Protein AF-0000000074424327 (afdb_homodimer)

InterPro domains:
  IPR000916 Bet v I/Major latex protein [PF00407] (3-148)
  IPR000916 Bet v I/Major latex protein [SM01037] (2-152)
  IPR023393 START-like domain superfamily [G3DSA:3.30.530.20] (1-149)
  IPR051761 MLP-like hydrophobic ligand-binding [PTHR31907] (3-148)

Secondary structure (DSSP, 8-state):
--SEEEEEEEEEESS-HHHHHHHHHT-HHHHHHHSTTTEEEEEEEES-TTSTT-EEEEEEEETTEEEEEEEEEEEEETTTTEEEEEEEEEHHHHHTEEEEEEEEEEEEETTEEEEEEEEEEEESSTTSPPTHHHHHHHHHHHHHHHHTT---/--SEEEEEEEEEESS-HHHHHHHHHT-HHHHHHHSTTTEEEEEEEES-TTSTT-EEEEEEEETTEEEEEEEEEEEEETTTTEEEEEEEEEHHHHHTEEEEEEEEEEEEETTEEEEEEEEEEEESSTTSPPTHHHHHHHHHHHHHHHHTT---

Solvent-accessible surface area (backbone atoms only — not comparable to full-atom values): 15528 Å² total; per-residue (Å²): 92,58,41,31,37,36,43,34,32,45,40,80,43,83,52,62,50,63,59,57,40,43,30,69,33,72,39,43,50,57,46,20,70,62,33,56,83,39,30,65,40,54,46,79,75,42,79,52,85,58,35,69,66,15,30,34,37,40,31,31,44,57,95,90,36,82,41,45,36,30,29,29,28,70,42,73,38,80,92,46,31,28,41,30,36,38,48,78,35,40,59,62,46,72,73,39,17,73,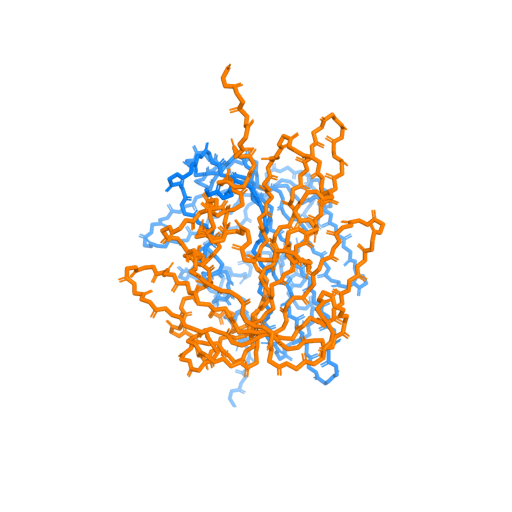38,41,30,44,34,41,29,30,44,77,56,86,97,35,33,32,36,44,41,34,38,38,41,24,40,67,45,76,83,46,73,76,68,56,67,59,48,35,53,50,43,45,51,52,48,37,54,52,53,54,85,64,73,130,89,60,41,31,38,36,44,34,32,44,39,82,43,83,51,63,48,62,59,57,38,42,30,68,33,71,37,44,50,57,46,22,70,63,33,56,84,40,30,64,41,54,44,80,74,41,78,51,86,58,37,70,68,15,29,34,38,39,32,31,43,58,94,90,37,84,43,43,37,30,28,29,27,68,42,72,37,79,91,44,31,29,42,30,35,37,49,77,36,40,59,61,45,71,73,40,16,72,38,42,31,45,34,41,29,29,45,76,55,87,97,36,31,31,36,44,39,35,40,39,40,25,40,68,44,75,84,46,74,76,70,56,66,59,48,34,52,51,43,47,51,53,49,37,56,51,52,53,85,64,74,127

Nearest PDB structures (foldseek):
  4rej-assembly1_A  TM=9.584E-01  e=2.450E-17  Panax ginseng
  4rei-assembly1_A  TM=9.531E-01  e=2.559E-16  Panax ginseng
  3c0v-assembly4_D  TM=8.291E-01  e=1.286E-10  unclassified
  2flh-assembly1_A  TM=8.493E-01  e=1.136E-09  Vigna radiata
  1fsk-assembly1_A  TM=8.481E-01  e=8.026E-09  Betula pendula

Organism: Lactuca sativa (NCBI:txid4236)

Radius of gyration: 21.1 Å; Cα contacts (8 Å, |Δi|>4): 694; chains: 2; bounding box: 49×57×46 Å

pLDDT: mean 94.54, std 7.04, range [41.75, 98.69]

Foldseek 3Di:
DDQWDKDKDKAWFDDDLVLVLCCQFPNVQVLCVLCVQFWPDKAFDDDDTRDAQTKIKTWTDFPRDIWIWIWGFHDADPVFSKTKTWTDDIDPCVPWFVTWMWMWTWDDDDPIIMIMIMITTGTPDPVRDDCVRVVVSVSVSVVSSRCPPPDD/DDQWDKDKDKDWFDDDLVLVLCCQFPNVQVLCVLPVQFWPDKAFDDDDTRDAQTKIKTWTDFPRDIWIWIWGFHDADPVFSKTKTWTDDIDPCVPWFVTWMWMWTWDDDDNIIMIMIMITTGTPDPVRDDCVRVVVSVSVSVVSSRCPPPDD

Sequence (304 aa):
MALSGKLIGYIKISKKGDVFHDLFRHNPNEIAVISPDKIHACELVDGDRGTVGSLVHWHYSHEGKKKIDKAVIEAVNEENHMIVFNVVGGDLVDDKFKTMKVILHTEKKGDAQVITLTLEFEKLDTSVPYPTSFMDWFCHMLKDIDAHGKTEMALSGKLIGYIKISKKGDVFHDLFRHNPNEIAVISPDKIHACELVDGDRGTVGSLVHWHYSHEGKKKIDKAVIEAVNEENHMIVFNVVGGDLVDDKFKTMKVILHTEKKGDAQVITLTLEFEKLDTSVPYPTSFMDWFCHMLKDIDAHGKTE

Structure (mmCIF, N/CA/C/O backbone):
data_AF-0000000074424327-model_v1
#
loop_
_entity.id
_entity.type
_entity.pdbx_description
1 polymer 'Bet v I/Major latex protein domain-containing protein'
#
loop_
_atom_site.group_PDB
_atom_site.id
_atom_site.type_symbol
_atom_site.label_atom_id
_atom_site.label_alt_id
_atom_site.label_comp_id
_atom_site.label_asym_id
_atom_site.label_entity_id
_atom_site.label_seq_id
_atom_site.pdbx_PDB_ins_code
_atom_site.Cartn_x
_atom_site.Cartn_y
_atom_site.Cartn_z
_atom_site.occupancy
_atom_site.B_iso_or_equiv
_atom_site.auth_seq_id
_atom_site.auth_comp_id
_atom_site.auth_asym_id
_atom_site.auth_atom_id
_atom_site.pdbx_PDB_model_num
ATOM 1 N N . MET A 1 1 ? 9.195 11.188 -3.236 1 81.31 1 MET A N 1
ATOM 2 C CA . MET A 1 1 ? 8.484 9.93 -3.482 1 81.31 1 MET A CA 1
ATOM 3 C C . MET A 1 1 ? 9.164 8.773 -2.756 1 81.31 1 MET A C 1
ATOM 5 O O . MET A 1 1 ? 10.375 8.805 -2.535 1 81.31 1 MET A O 1
ATOM 9 N N . ALA A 1 2 ? 8.312 7.902 -2.102 1 90.69 2 ALA A N 1
ATOM 10 C CA . ALA A 1 2 ? 8.906 6.781 -1.375 1 90.69 2 ALA A CA 1
ATOM 11 C C . ALA A 1 2 ? 9.484 5.75 -2.338 1 90.69 2 ALA A C 1
ATOM 13 O O . ALA A 1 2 ? 8.828 5.355 -3.303 1 90.69 2 ALA A O 1
ATOM 14 N N . LEU A 1 3 ? 10.703 5.438 -2.111 1 93.62 3 LEU A N 1
ATOM 15 C CA . LEU A 1 3 ? 11.391 4.449 -2.939 1 93.62 3 LEU A CA 1
ATOM 16 C C . LEU A 1 3 ? 10.984 3.033 -2.549 1 93.62 3 LEU A C 1
ATOM 18 O O . LEU A 1 3 ? 11.062 2.113 -3.365 1 93.62 3 LEU A O 1
ATOM 22 N N . SER A 1 4 ? 10.641 2.871 -1.309 1 97.19 4 SER A N 1
ATOM 23 C CA . SER A 1 4 ? 10.258 1.55 -0.818 1 97.19 4 SER A CA 1
ATOM 24 C C . SER A 1 4 ? 8.992 1.618 0.022 1 97.19 4 SER A C 1
ATOM 26 O O . SER A 1 4 ? 8.625 2.686 0.519 1 97.19 4 SER A O 1
ATOM 28 N N . GLY A 1 5 ? 8.289 0.47 0.09 1 97.88 5 GLY A N 1
ATOM 29 C CA . GLY A 1 5 ? 7.043 0.43 0.841 1 97.88 5 GLY A CA 1
ATOM 30 C C . GLY A 1 5 ? 6.246 -0.838 0.606 1 97.88 5 GLY A C 1
ATOM 31 O O . GLY A 1 5 ? 6.812 -1.882 0.273 1 97.88 5 GLY A O 1
ATOM 32 N N . LYS A 1 6 ? 4.918 -0.727 0.992 1 98.56 6 LYS A N 1
ATOM 33 C CA . LYS A 1 6 ? 3.967 -1.817 0.803 1 98.56 6 LYS A CA 1
ATOM 34 C C . LYS A 1 6 ? 2.65 -1.307 0.224 1 98.56 6 LYS A C 1
ATOM 36 O O . LYS A 1 6 ? 2.186 -0.224 0.587 1 98.56 6 LYS A O 1
ATOM 41 N N . LEU A 1 7 ? 2.166 -2.062 -0.694 1 98.62 7 LEU A N 1
ATOM 42 C CA . LEU A 1 7 ? 0.787 -1.9 -1.139 1 98.62 7 LEU A CA 1
ATOM 43 C C . LEU A 1 7 ? -0.061 -3.1 -0.726 1 98.62 7 LEU A C 1
ATOM 45 O O . LEU A 1 7 ? 0.263 -4.238 -1.064 1 98.62 7 LEU A O 1
ATOM 49 N N . ILE A 1 8 ? -1.138 -2.846 0.031 1 98.62 8 ILE A N 1
ATOM 50 C CA . ILE A 1 8 ? -1.966 -3.908 0.593 1 98.62 8 ILE A CA 1
ATOM 51 C C . ILE A 1 8 ? -3.402 -3.756 0.101 1 98.62 8 ILE A C 1
ATOM 53 O O . ILE A 1 8 ? -3.963 -2.658 0.132 1 98.62 8 ILE A O 1
ATOM 57 N N . GLY A 1 9 ? -3.955 -4.801 -0.402 1 97.94 9 GLY A N 1
ATOM 58 C CA . GLY A 1 9 ? -5.355 -4.848 -0.791 1 97.94 9 GLY A CA 1
ATOM 59 C C . GLY A 1 9 ? -6.133 -5.953 -0.1 1 97.94 9 GLY A C 1
ATOM 60 O O . GLY A 1 9 ? -5.59 -7.031 0.157 1 97.94 9 GLY A O 1
ATOM 61 N N . TYR A 1 10 ? -7.359 -5.656 0.204 1 96.38 10 TYR A N 1
ATOM 62 C CA . TYR A 1 10 ? -8.266 -6.641 0.784 1 96.38 10 TYR A CA 1
ATOM 63 C C . TYR A 1 10 ? -9.305 -7.098 -0.237 1 96.38 10 TYR A C 1
ATOM 65 O O . TYR A 1 10 ? -10.023 -6.273 -0.812 1 96.38 10 TYR A O 1
ATOM 73 N N . ILE A 1 11 ? -9.367 -8.359 -0.419 1 95.62 11 ILE A N 1
ATOM 74 C CA . ILE A 1 11 ? -10.258 -8.906 -1.437 1 95.62 11 ILE A CA 1
ATOM 75 C C . ILE A 1 11 ? -11.25 -9.875 -0.79 1 95.62 11 ILE A C 1
ATOM 77 O O . ILE A 1 11 ? -10.859 -10.93 -0.285 1 95.62 11 ILE A O 1
ATOM 81 N N . LYS A 1 12 ? -12.492 -9.555 -0.821 1 92.94 12 LYS A N 1
ATOM 82 C CA . LYS A 1 12 ? -13.523 -10.461 -0.332 1 92.94 12 LYS A CA 1
ATOM 83 C C . LYS A 1 12 ? -13.719 -11.633 -1.29 1 92.94 12 LYS A C 1
ATOM 85 O O . LYS A 1 12 ? -13.836 -11.438 -2.502 1 92.94 12 LYS A O 1
ATOM 90 N N . ILE A 1 13 ? -13.758 -12.82 -0.755 1 93.25 13 ILE A N 1
ATOM 91 C CA . ILE A 1 13 ? -13.898 -14 -1.592 1 93.25 13 ILE A CA 1
ATOM 92 C C . ILE A 1 13 ? -15 -14.898 -1.029 1 93.25 13 ILE A C 1
ATOM 94 O O . ILE A 1 13 ? -15.352 -14.797 0.149 1 93.25 13 ILE A O 1
ATOM 98 N N . SER A 1 14 ? -15.461 -15.734 -1.827 1 92.31 14 SER A N 1
ATOM 99 C CA . SER A 1 14 ? -16.516 -16.656 -1.438 1 92.31 14 SER A CA 1
ATOM 100 C C . SER A 1 14 ? -15.969 -18.047 -1.146 1 92.31 14 SER A C 1
ATOM 102 O O . SER A 1 14 ? -16.547 -18.797 -0.35 1 92.31 14 SER A O 1
ATOM 104 N N . LYS A 1 15 ? -14.914 -18.406 -1.738 1 92.25 15 LYS A N 1
ATOM 105 C CA . LYS A 1 15 ? -14.305 -19.719 -1.525 1 92.25 15 LYS A CA 1
ATOM 106 C C . LYS A 1 15 ? -13.477 -19.734 -0.245 1 92.25 15 LYS A C 1
ATOM 108 O O . LYS A 1 15 ? -13.156 -18.688 0.309 1 92.25 15 LYS A O 1
ATOM 113 N N . LYS A 1 16 ? -13.156 -20.938 0.12 1 91.75 16 LYS A N 1
ATOM 114 C CA . LYS A 1 16 ? -12.281 -21.109 1.277 1 91.75 16 LYS A CA 1
ATOM 115 C C . LYS A 1 16 ? -10.828 -20.797 0.918 1 91.75 16 LYS A C 1
ATOM 117 O O . LYS A 1 16 ? -10.406 -21.016 -0.215 1 91.75 16 LYS A O 1
ATOM 122 N N . GLY A 1 17 ? -10.141 -20.266 1.936 1 91.56 17 GLY A N 1
ATOM 123 C CA . GLY A 1 17 ? -8.75 -19.875 1.747 1 91.56 17 GLY A CA 1
ATOM 124 C C . GLY A 1 17 ? -7.871 -21.016 1.28 1 91.56 17 GLY A C 1
ATOM 125 O O . GLY A 1 17 ? -6.875 -20.797 0.585 1 91.56 17 GLY A O 1
ATOM 126 N N . ASP A 1 18 ? -8.203 -22.234 1.654 1 92.75 18 ASP A N 1
ATOM 127 C CA . ASP A 1 18 ? -7.383 -23.391 1.304 1 92.75 18 ASP A CA 1
ATOM 128 C C . ASP A 1 18 ? -7.34 -23.594 -0.209 1 92.75 18 ASP A C 1
ATOM 130 O O . ASP A 1 18 ? -6.359 -24.109 -0.743 1 92.75 18 ASP A O 1
ATOM 134 N N . VAL A 1 19 ? -8.375 -23.156 -0.86 1 93.81 19 VAL A N 1
ATOM 135 C CA . VAL A 1 19 ? -8.422 -23.281 -2.312 1 93.81 19 VAL A CA 1
ATOM 136 C C . VAL A 1 19 ? -7.277 -22.484 -2.939 1 93.81 19 VAL A C 1
ATOM 138 O O . VAL A 1 19 ? -6.52 -23.016 -3.758 1 93.81 19 VAL A O 1
ATOM 141 N N . PHE A 1 20 ? -7.125 -21.297 -2.559 1 95.88 20 PHE A N 1
ATOM 142 C CA . PHE A 1 20 ? -6.09 -20.422 -3.086 1 95.88 20 PHE A CA 1
ATOM 143 C C . PHE A 1 20 ? -4.707 -20.906 -2.666 1 95.88 20 PHE A C 1
ATOM 145 O O . PHE A 1 20 ? -3.785 -20.953 -3.482 1 95.88 20 PHE A O 1
ATOM 152 N N . HIS A 1 21 ? -4.645 -21.188 -1.407 1 95.88 21 HIS A N 1
ATOM 153 C CA . HIS A 1 21 ? -3.385 -21.672 -0.857 1 95.88 21 HIS A CA 1
ATOM 154 C C . HIS A 1 21 ? -2.895 -22.906 -1.611 1 95.88 21 HIS A C 1
ATOM 156 O O . HIS A 1 21 ? -1.718 -23 -1.968 1 95.88 21 HIS A O 1
ATOM 162 N N . ASP A 1 22 ? -3.756 -23.828 -1.895 1 95.31 22 ASP A N 1
ATOM 163 C CA . ASP A 1 22 ? -3.414 -25.062 -2.596 1 95.31 22 ASP A CA 1
ATOM 164 C C . ASP A 1 22 ? -3.012 -24.781 -4.043 1 95.31 22 ASP A C 1
ATOM 166 O O . ASP A 1 22 ? -2.055 -25.359 -4.551 1 95.31 22 ASP A O 1
ATOM 170 N N . LEU A 1 23 ? -3.709 -23.922 -4.66 1 96.5 23 LEU A N 1
ATOM 171 C CA . LEU A 1 23 ? -3.422 -23.578 -6.051 1 96.5 23 LEU A CA 1
ATOM 172 C C . LEU A 1 23 ? -2.025 -22.984 -6.191 1 96.5 23 LEU A C 1
ATOM 174 O O . LEU A 1 23 ? -1.226 -23.453 -7.008 1 96.5 23 LEU A O 1
ATOM 178 N N . PHE A 1 24 ? -1.68 -22.016 -5.375 1 97 24 PHE A N 1
ATOM 179 C CA . PHE A 1 24 ? -0.408 -21.312 -5.504 1 97 24 PHE A CA 1
ATOM 180 C C . PHE A 1 24 ? 0.746 -22.203 -5.047 1 97 24 PHE A C 1
ATOM 182 O O . PHE A 1 24 ? 1.872 -22.062 -5.531 1 97 24 PHE A O 1
ATOM 189 N N . ARG A 1 25 ? 0.469 -23.062 -4.219 1 95.31 25 ARG A N 1
ATOM 190 C CA . ARG A 1 25 ? 1.541 -23.906 -3.697 1 95.31 25 ARG A CA 1
ATOM 191 C C . ARG A 1 25 ? 1.736 -25.141 -4.566 1 95.31 25 ARG A C 1
ATOM 193 O O . ARG A 1 25 ? 2.838 -25.406 -5.059 1 95.31 25 ARG A O 1
ATOM 200 N N . HIS A 1 26 ? 0.625 -25.875 -4.809 1 95.62 26 HIS A N 1
ATOM 201 C CA . HIS A 1 26 ? 0.762 -27.234 -5.289 1 95.62 26 HIS A CA 1
ATOM 202 C C . HIS A 1 26 ? 0.307 -27.359 -6.738 1 95.62 26 HIS A C 1
ATOM 204 O O . HIS A 1 26 ? 0.799 -28.219 -7.477 1 95.62 26 HIS A O 1
ATOM 210 N N . ASN A 1 27 ? -0.648 -26.547 -7.102 1 95.75 27 ASN A N 1
ATOM 211 C CA . ASN A 1 27 ? -1.201 -26.719 -8.445 1 95.75 27 ASN A CA 1
ATOM 212 C C . ASN A 1 27 ? -1.273 -25.375 -9.18 1 95.75 27 ASN A C 1
ATOM 214 O O . ASN A 1 27 ? -2.328 -25 -9.703 1 95.75 27 ASN A O 1
ATOM 218 N N . PRO A 1 28 ? -0.124 -24.688 -9.25 1 95.12 28 PRO A N 1
ATOM 219 C CA . PRO A 1 28 ? -0.184 -23.359 -9.844 1 95.12 28 PRO A CA 1
ATOM 220 C C . PRO A 1 28 ? -0.548 -23.375 -11.328 1 95.12 28 PRO A C 1
ATOM 222 O O . PRO A 1 28 ? -1.111 -22.406 -11.844 1 95.12 28 PRO A O 1
ATOM 225 N N . ASN A 1 29 ? -0.304 -24.469 -12.039 1 95.19 29 ASN A N 1
ATOM 226 C CA . ASN A 1 29 ? -0.639 -24.547 -13.461 1 95.19 29 ASN A CA 1
ATOM 227 C C . ASN A 1 29 ? -2.148 -24.578 -13.68 1 95.19 29 ASN A C 1
ATOM 229 O O . ASN A 1 29 ? -2.627 -24.266 -14.773 1 95.19 29 ASN A O 1
ATOM 233 N N . GLU A 1 30 ? -2.895 -25.031 -12.672 1 96.12 30 GLU A N 1
ATOM 234 C CA . GLU A 1 30 ? -4.352 -24.969 -12.758 1 96.12 30 GLU A CA 1
ATOM 235 C C . GLU A 1 30 ? -4.836 -23.531 -12.883 1 96.12 30 GLU A C 1
ATOM 237 O O . GLU A 1 30 ? -5.891 -23.281 -13.469 1 96.12 30 GLU A O 1
ATOM 242 N N . ILE A 1 31 ? -4.062 -22.578 -12.383 1 96.94 31 ILE A N 1
ATOM 243 C CA . ILE A 1 31 ? -4.422 -21.172 -12.484 1 96.94 31 ILE A CA 1
ATOM 244 C C . ILE A 1 31 ? -4.422 -20.734 -13.953 1 96.94 31 ILE A C 1
ATOM 246 O O . ILE A 1 31 ? -5.238 -19.906 -14.367 1 96.94 31 ILE A O 1
ATOM 250 N N . ALA A 1 32 ? -3.498 -21.328 -14.75 1 96.12 32 ALA A N 1
ATOM 251 C CA . ALA A 1 32 ? -3.432 -21.016 -16.172 1 96.12 32 ALA A CA 1
ATOM 252 C C . ALA A 1 32 ? -4.707 -21.453 -16.891 1 96.12 32 ALA A C 1
ATOM 254 O O . ALA A 1 32 ? -5.102 -20.859 -17.891 1 96.12 32 ALA A O 1
ATOM 255 N N . VAL A 1 33 ? -5.363 -22.469 -16.344 1 96.5 33 VAL A N 1
ATOM 256 C CA . VAL A 1 33 ? -6.625 -22.953 -16.906 1 96.5 33 VAL A CA 1
ATOM 257 C C . VAL A 1 33 ? -7.762 -22.031 -16.484 1 96.5 33 VAL A C 1
ATOM 259 O O . VAL A 1 33 ? -8.633 -21.703 -17.281 1 96.5 33 VAL A O 1
ATOM 262 N N . ILE A 1 34 ? -7.773 -21.625 -15.312 1 96.94 34 ILE A N 1
ATOM 263 C CA . ILE A 1 34 ? -8.836 -20.812 -14.719 1 96.94 34 ILE A CA 1
ATOM 264 C C . ILE A 1 34 ? -8.789 -19.391 -15.289 1 96.94 34 ILE A C 1
ATOM 266 O O . ILE A 1 34 ? -9.828 -18.781 -15.555 1 96.94 34 ILE A O 1
ATOM 270 N N . SER A 1 35 ? -7.617 -18.875 -15.383 1 97.44 35 SER A N 1
ATOM 271 C CA . SER A 1 35 ? -7.41 -17.5 -15.836 1 97.44 35 SER A CA 1
ATOM 272 C C . SER A 1 35 ? -6.379 -17.438 -16.969 1 97.44 35 SER A C 1
ATOM 274 O O . SER A 1 35 ? -5.336 -16.797 -16.828 1 97.44 35 SER A O 1
ATOM 276 N N . PRO A 1 36 ? -6.652 -17.906 -18.172 1 96.56 36 PRO A N 1
ATOM 277 C CA . PRO A 1 36 ? -5.672 -18.078 -19.25 1 96.56 36 PRO A CA 1
ATOM 278 C C . PRO A 1 36 ? -5.227 -16.75 -19.859 1 96.56 36 PRO A C 1
ATOM 280 O O . PRO A 1 36 ? -4.18 -16.688 -20.516 1 96.56 36 PRO A O 1
ATOM 283 N N . ASP A 1 37 ? -5.988 -15.766 -19.734 1 96.81 37 ASP A N 1
ATOM 284 C CA . ASP A 1 37 ? -5.609 -14.461 -20.281 1 96.81 37 ASP A CA 1
ATOM 285 C C . ASP A 1 37 ? -4.57 -13.773 -19.391 1 96.81 37 ASP A C 1
ATOM 287 O O . ASP A 1 37 ? -3.932 -12.812 -19.812 1 96.81 37 ASP A O 1
ATOM 291 N N . LYS A 1 38 ? -4.316 -14.273 -18.172 1 97.44 38 LYS A N 1
ATOM 292 C CA . LYS A 1 38 ? -3.395 -13.641 -17.234 1 97.44 38 LYS A CA 1
ATOM 293 C C . LYS A 1 38 ? -2.201 -14.547 -16.938 1 97.44 38 LYS A C 1
ATOM 295 O O . LYS A 1 38 ? -1.051 -14.109 -17 1 97.44 38 LYS A O 1
ATOM 300 N N . ILE A 1 39 ? -2.465 -15.758 -16.609 1 98.12 39 ILE A N 1
ATOM 301 C CA . ILE A 1 39 ? -1.417 -16.719 -16.266 1 98.12 39 ILE A CA 1
ATOM 302 C C . ILE A 1 39 ? -1.311 -17.766 -17.375 1 98.12 39 ILE A C 1
ATOM 304 O O . ILE A 1 39 ? -2.322 -18.328 -17.812 1 98.12 39 ILE A O 1
ATOM 308 N N . HIS A 1 40 ? -0.055 -18.047 -17.734 1 98.25 40 HIS A N 1
ATOM 309 C CA . HIS A 1 40 ? 0.139 -18.984 -18.828 1 98.25 40 HIS A CA 1
ATOM 310 C C . HIS A 1 40 ? 0.822 -20.266 -18.359 1 98.25 40 HIS A C 1
ATOM 312 O O . HIS A 1 40 ? 0.589 -21.344 -18.906 1 98.25 40 HIS A O 1
ATOM 318 N N . ALA A 1 41 ? 1.695 -20.078 -17.469 1 97.31 41 ALA A N 1
ATOM 319 C CA . ALA A 1 41 ? 2.395 -21.25 -16.938 1 97.31 41 ALA A CA 1
ATOM 320 C C . ALA A 1 41 ? 3.119 -20.906 -15.633 1 97.31 41 ALA A C 1
ATOM 322 O O . ALA A 1 41 ? 3.41 -19.75 -15.359 1 97.31 41 ALA A O 1
ATOM 323 N N . CYS A 1 42 ? 3.369 -21.891 -14.836 1 97.75 42 CYS A N 1
ATOM 324 C CA . CYS A 1 42 ? 4.25 -21.844 -13.68 1 97.75 42 CYS A CA 1
ATOM 325 C C . CYS A 1 42 ? 5.164 -23.062 -13.625 1 97.75 42 CYS A C 1
ATOM 327 O O . CYS A 1 42 ? 4.73 -24.156 -13.25 1 97.75 42 CYS A O 1
ATOM 329 N N . GLU A 1 43 ? 6.434 -22.828 -13.914 1 97.06 43 GLU A N 1
ATOM 330 C CA . GLU A 1 43 ? 7.387 -23.922 -13.984 1 97.06 43 GLU A CA 1
ATOM 331 C C . GLU A 1 43 ? 8.234 -24.016 -12.719 1 97.06 43 GLU A C 1
ATOM 333 O O . GLU A 1 43 ? 8.734 -23 -12.234 1 97.06 43 GLU A O 1
ATOM 338 N N . LEU A 1 44 ? 8.391 -25.203 -12.203 1 97.62 44 LEU A N 1
ATOM 339 C CA . LEU A 1 44 ? 9.336 -25.422 -11.109 1 97.62 44 LEU A CA 1
ATOM 340 C C . LEU A 1 44 ? 10.766 -25.484 -11.633 1 97.62 44 LEU A C 1
ATOM 342 O O . LEU A 1 44 ? 11.078 -26.281 -12.516 1 97.62 44 LEU A O 1
ATOM 346 N N . VAL A 1 45 ? 11.594 -24.656 -11.164 1 97.12 45 VAL A N 1
ATOM 347 C CA . VAL A 1 45 ? 12.977 -24.562 -11.617 1 97.12 45 VAL A CA 1
ATOM 348 C C . VAL A 1 45 ? 13.891 -25.328 -10.672 1 97.12 45 VAL A C 1
ATOM 350 O O . VAL A 1 45 ? 14.805 -26.031 -11.117 1 97.12 45 VAL A O 1
ATOM 353 N N . ASP A 1 46 ? 13.633 -25.188 -9.422 1 97.12 46 ASP A N 1
ATOM 354 C CA . ASP A 1 46 ? 14.461 -25.828 -8.398 1 97.12 46 ASP A CA 1
ATOM 355 C C . ASP A 1 46 ? 13.664 -26.078 -7.125 1 97.12 46 ASP A C 1
ATOM 357 O O . ASP A 1 46 ? 12.711 -25.359 -6.824 1 97.12 46 ASP A O 1
ATOM 361 N N . GLY A 1 47 ? 14.055 -27.188 -6.445 1 97.25 47 GLY A N 1
ATOM 362 C CA . GLY A 1 47 ? 13.414 -27.531 -5.184 1 97.25 47 GLY A CA 1
ATOM 363 C C . GLY A 1 47 ? 12.18 -28.406 -5.359 1 97.25 47 GLY A C 1
ATOM 364 O O . GLY A 1 47 ? 12.023 -29.062 -6.391 1 97.25 47 GLY A O 1
ATOM 365 N N . ASP A 1 48 ? 11.383 -28.453 -4.207 1 97.19 48 ASP A N 1
ATOM 366 C CA . ASP A 1 48 ? 10.141 -29.219 -4.203 1 97.19 48 ASP A CA 1
ATOM 367 C C . ASP A 1 48 ? 8.93 -28.312 -4.355 1 97.19 48 ASP A C 1
ATOM 369 O O . ASP A 1 48 ? 8.859 -27.25 -3.719 1 97.19 48 ASP A O 1
ATOM 373 N N . ARG A 1 49 ? 8.086 -28.781 -5.164 1 96.31 49 ARG A N 1
ATOM 374 C CA . ARG A 1 49 ? 6.902 -27.984 -5.477 1 96.31 49 ARG A CA 1
ATOM 375 C C . ARG A 1 49 ? 6.16 -27.578 -4.203 1 96.31 49 ARG A C 1
ATOM 377 O O . ARG A 1 49 ? 5.887 -28.422 -3.346 1 96.31 49 ARG A O 1
ATOM 384 N N . GLY A 1 50 ? 5.914 -26.25 -4.121 1 95.69 50 GLY A N 1
ATOM 385 C CA . GLY A 1 50 ? 5.043 -25.734 -3.08 1 95.69 50 GLY A CA 1
ATOM 386 C C . GLY A 1 50 ? 5.723 -25.625 -1.73 1 95.69 50 GLY A C 1
ATOM 387 O O . GLY A 1 50 ? 5.082 -25.297 -0.729 1 95.69 50 GLY A O 1
ATOM 388 N N . THR A 1 51 ? 7.039 -25.828 -1.635 1 96.75 51 THR A N 1
ATOM 389 C CA . THR A 1 51 ? 7.746 -25.781 -0.361 1 96.75 51 THR A CA 1
ATOM 390 C C . THR A 1 51 ? 8.633 -24.547 -0.28 1 96.75 51 THR A C 1
ATOM 392 O O . THR A 1 51 ? 9 -23.969 -1.308 1 96.75 51 THR A O 1
ATOM 395 N N . VAL A 1 52 ? 8.828 -24.141 0.995 1 98.12 52 VAL A N 1
ATOM 396 C CA . VAL A 1 52 ? 9.742 -23.031 1.226 1 98.12 52 VAL A CA 1
ATOM 397 C C . VAL A 1 52 ? 11.086 -23.312 0.57 1 98.12 52 VAL A C 1
ATOM 399 O O . VAL A 1 52 ? 11.633 -24.406 0.705 1 98.12 52 VAL A O 1
ATOM 402 N N . GLY A 1 53 ? 11.594 -22.344 -0.202 1 98.06 53 GLY A N 1
ATOM 403 C CA . GLY A 1 53 ? 12.883 -22.484 -0.864 1 98.06 53 GLY A CA 1
ATOM 404 C C . GLY A 1 53 ? 12.758 -22.859 -2.33 1 98.06 53 GLY A C 1
ATOM 405 O O . GLY A 1 53 ? 13.734 -22.766 -3.084 1 98.06 53 GLY A O 1
ATOM 406 N N . SER A 1 54 ? 11.602 -23.406 -2.789 1 98.06 54 SER A N 1
ATOM 407 C CA . SER A 1 54 ? 11.414 -23.766 -4.191 1 98.06 54 SER A CA 1
ATOM 408 C C . SER A 1 54 ? 11.469 -22.531 -5.09 1 98.06 54 SER A C 1
ATOM 410 O O . SER A 1 54 ? 10.969 -21.469 -4.719 1 98.06 54 SER A O 1
ATOM 412 N N . LEU A 1 55 ? 12.102 -22.641 -6.191 1 98.31 55 LEU A N 1
ATOM 413 C CA . LEU A 1 55 ? 12.188 -21.609 -7.219 1 98.31 55 LEU A CA 1
ATOM 414 C C . LEU A 1 55 ? 11.227 -21.906 -8.367 1 98.31 55 LEU A C 1
ATOM 416 O O . LEU A 1 55 ? 11.273 -22.984 -8.961 1 98.31 55 LEU A O 1
ATOM 420 N N . VAL A 1 56 ? 10.344 -20.953 -8.672 1 98.12 56 VAL A N 1
ATOM 421 C CA . VAL A 1 56 ? 9.359 -21.156 -9.727 1 98.12 56 VAL A CA 1
ATOM 422 C C . VAL A 1 56 ? 9.469 -20.031 -10.758 1 98.12 56 VAL A C 1
ATOM 424 O O . VAL A 1 56 ? 9.914 -18.922 -10.438 1 98.12 56 VAL A O 1
ATOM 427 N N . HIS A 1 57 ? 9.109 -20.375 -11.984 1 98.12 57 HIS A N 1
ATOM 428 C CA . HIS A 1 57 ? 9.062 -19.438 -13.109 1 98.12 57 HIS A CA 1
ATOM 429 C C . HIS A 1 57 ? 7.633 -19.203 -13.562 1 98.12 57 HIS A C 1
ATOM 431 O O . HIS A 1 57 ? 6.98 -20.109 -14.086 1 98.12 57 HIS A O 1
ATOM 437 N N . TRP A 1 58 ? 7.172 -17.969 -13.406 1 98 58 TRP A N 1
ATOM 438 C CA . TRP A 1 58 ? 5.82 -17.594 -13.805 1 98 58 TRP A CA 1
ATOM 439 C C . TRP A 1 58 ? 5.812 -16.953 -15.195 1 98 58 TRP A C 1
ATOM 441 O O . TRP A 1 58 ? 6.621 -16.078 -15.484 1 98 58 TRP A O 1
ATOM 451 N N . HIS A 1 59 ? 4.977 -17.422 -16.047 1 98.31 59 HIS A N 1
ATOM 452 C CA . HIS A 1 59 ? 4.664 -16.828 -17.344 1 98.31 59 HIS A CA 1
ATOM 453 C C . HIS A 1 59 ? 3.275 -16.203 -17.344 1 98.31 59 HIS A C 1
ATOM 455 O O . HIS A 1 59 ? 2.281 -16.875 -17.062 1 98.31 59 HIS A O 1
ATOM 461 N N . TYR A 1 60 ? 3.182 -14.93 -17.609 1 98.12 60 TYR A N 1
ATOM 462 C CA . TYR A 1 60 ? 1.901 -14.242 -17.453 1 98.12 60 TYR A CA 1
ATOM 463 C C . TYR A 1 60 ? 1.811 -13.047 -18.391 1 98.12 60 TYR A C 1
ATOM 465 O O . TYR A 1 60 ? 2.783 -12.703 -19.062 1 98.12 60 TYR A O 1
ATOM 473 N N . SER A 1 61 ? 0.628 -12.5 -18.547 1 98.06 61 SER A N 1
ATOM 474 C CA . SER A 1 61 ? 0.4 -11.273 -19.312 1 98.06 61 SER A CA 1
ATOM 475 C C . SER A 1 61 ? -0.02 -10.125 -18.391 1 98.06 61 SER A C 1
ATOM 477 O O . SER A 1 61 ? -0.917 -10.281 -17.562 1 98.06 61 SER A O 1
ATOM 479 N N . HIS A 1 62 ? 0.621 -9.078 -18.547 1 95.69 62 HIS A N 1
ATOM 480 C CA . HIS A 1 62 ? 0.299 -7.867 -17.797 1 95.69 62 HIS A CA 1
ATOM 481 C C . HIS A 1 62 ? 0.481 -6.621 -18.656 1 95.69 62 HIS A C 1
ATOM 483 O O . HIS A 1 62 ? 1.51 -6.465 -19.312 1 95.69 62 HIS A O 1
ATOM 489 N N . GLU A 1 63 ? -0.545 -5.828 -18.672 1 93.81 63 GLU A N 1
ATOM 490 C CA . GLU A 1 63 ? -0.553 -4.602 -19.469 1 93.81 63 GLU A CA 1
ATOM 491 C C . GLU A 1 63 ? -0.319 -4.902 -20.938 1 93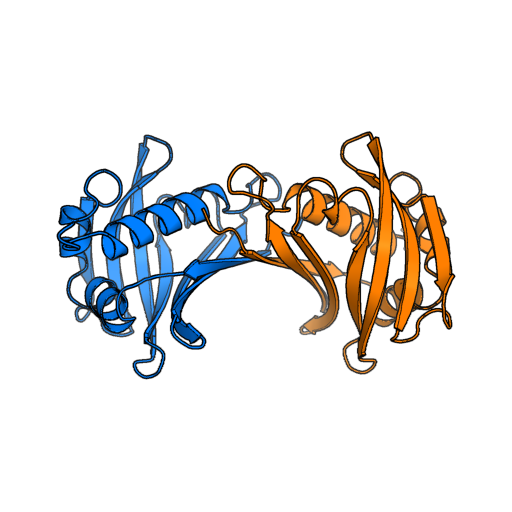.81 63 GLU A C 1
ATOM 493 O O . GLU A 1 63 ? 0.468 -4.219 -21.609 1 93.81 63 GLU A O 1
ATOM 498 N N . GLY A 1 64 ? -0.825 -5.973 -21.391 1 94.06 64 GLY A N 1
ATOM 499 C CA . GLY A 1 64 ? -0.847 -6.32 -22.812 1 94.06 64 GLY A CA 1
ATOM 500 C C . GLY A 1 64 ? 0.438 -6.977 -23.281 1 94.06 64 GLY A C 1
ATOM 501 O O . GLY A 1 64 ? 0.608 -7.23 -24.469 1 94.06 64 GLY A O 1
ATOM 502 N N . LYS A 1 65 ? 1.333 -7.289 -22.391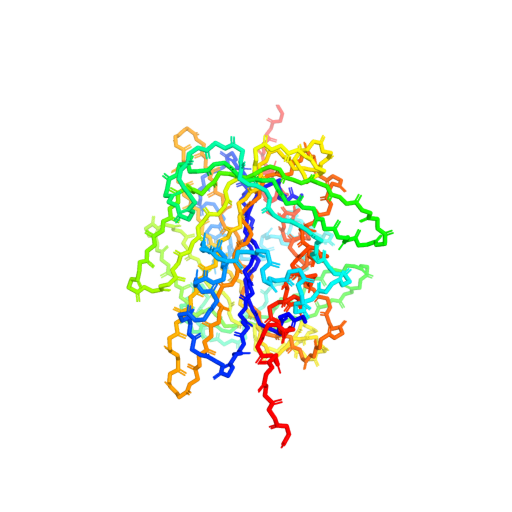 1 96.06 65 LYS A N 1
ATOM 503 C CA . LYS A 1 65 ? 2.613 -7.891 -22.766 1 96.06 65 LYS A CA 1
ATOM 504 C C . LYS A 1 65 ? 2.854 -9.188 -21.984 1 96.06 65 LYS A C 1
ATOM 506 O O . LYS A 1 65 ? 2.537 -9.273 -20.797 1 96.06 65 LYS A O 1
ATOM 511 N N . LYS A 1 66 ? 3.42 -10.125 -22.719 1 97.12 66 LYS A N 1
ATOM 512 C CA . LYS A 1 66 ? 3.873 -11.344 -22.062 1 97.12 66 LYS A CA 1
ATOM 513 C C . LYS A 1 66 ? 5.094 -11.07 -21.188 1 97.12 66 LYS A C 1
ATOM 515 O O . LYS A 1 66 ? 6.027 -10.391 -21.609 1 97.12 66 LYS A O 1
ATOM 520 N N . LYS A 1 67 ? 5.062 -11.555 -19.984 1 96.5 67 LYS A N 1
ATOM 521 C CA . LYS A 1 67 ? 6.117 -11.32 -19 1 96.5 67 LYS A CA 1
ATOM 522 C C . LYS A 1 67 ? 6.535 -12.625 -18.328 1 96.5 67 LYS A C 1
ATOM 524 O O . LYS A 1 67 ? 5.777 -13.594 -18.312 1 96.5 67 LYS A O 1
ATOM 529 N N . ILE A 1 68 ? 7.734 -12.531 -17.844 1 96.88 68 ILE A N 1
ATOM 530 C CA . ILE A 1 68 ? 8.266 -13.68 -17.109 1 96.88 68 ILE A CA 1
ATOM 531 C C . ILE A 1 68 ? 8.914 -13.203 -15.805 1 96.88 68 ILE A C 1
ATOM 533 O O . ILE A 1 68 ?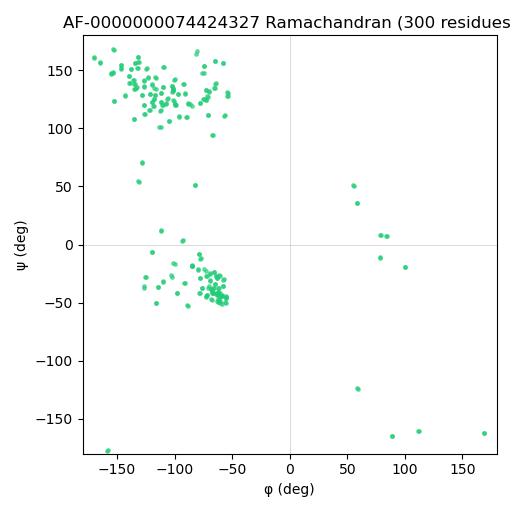 9.625 -12.203 -15.789 1 96.88 68 ILE A O 1
ATOM 537 N N . ASP A 1 69 ? 8.602 -13.93 -14.695 1 96.75 69 ASP A N 1
ATOM 538 C CA . ASP A 1 69 ? 9.25 -13.648 -13.422 1 96.75 69 ASP A CA 1
ATOM 539 C C . ASP A 1 69 ? 9.672 -14.938 -12.719 1 96.75 69 ASP A C 1
ATOM 541 O O . ASP A 1 69 ? 8.953 -15.938 -12.766 1 96.75 69 ASP A O 1
ATOM 545 N N . LYS A 1 70 ? 10.828 -14.852 -12.109 1 97.44 70 LYS A N 1
ATOM 546 C CA . LYS A 1 70 ? 11.32 -15.914 -11.234 1 97.44 70 LYS A CA 1
ATOM 547 C C . LYS A 1 70 ? 11.117 -15.547 -9.766 1 97.44 70 LYS A C 1
ATOM 549 O O . LYS A 1 70 ? 11.438 -14.438 -9.344 1 97.44 70 LYS A O 1
ATOM 554 N N . ALA A 1 71 ? 10.562 -16.547 -9.023 1 98.19 71 ALA A N 1
ATOM 555 C CA . ALA A 1 71 ? 10.289 -16.25 -7.617 1 98.19 71 ALA A CA 1
ATOM 556 C C . ALA A 1 71 ? 10.633 -17.438 -6.727 1 98.19 71 ALA A C 1
ATOM 558 O O . ALA A 1 71 ? 10.477 -18.594 -7.133 1 98.19 71 ALA A O 1
ATOM 559 N N . VAL A 1 72 ? 11.117 -17.141 -5.551 1 98.56 72 VAL A N 1
ATOM 560 C CA . VAL A 1 72 ? 11.352 -18.156 -4.52 1 98.56 72 VAL A CA 1
ATOM 561 C C . VAL A 1 72 ? 10.227 -18.109 -3.492 1 98.56 72 VAL A C 1
ATOM 563 O O . VAL A 1 72 ? 9.805 -17.016 -3.074 1 98.56 72 VAL A O 1
ATOM 566 N N . ILE A 1 73 ? 9.68 -19.25 -3.16 1 98.5 73 ILE A N 1
ATOM 567 C CA . ILE A 1 73 ? 8.773 -19.297 -2.023 1 98.5 73 ILE A CA 1
ATOM 568 C C . ILE A 1 73 ? 9.555 -19.109 -0.726 1 98.5 73 ILE A C 1
ATOM 570 O O . ILE A 1 73 ? 10.312 -20 -0.323 1 98.5 73 ILE A O 1
ATOM 574 N N . GLU A 1 74 ? 9.352 -18.047 -0.118 1 98.44 74 GLU A N 1
ATOM 575 C CA . GLU A 1 74 ? 10.164 -17.672 1.033 1 98.44 74 GLU A CA 1
ATOM 576 C C . GLU A 1 74 ? 9.531 -18.156 2.338 1 98.44 74 GLU A C 1
ATOM 578 O O . GLU A 1 74 ? 10.242 -18.453 3.299 1 98.44 74 GLU A O 1
ATOM 583 N N . ALA A 1 75 ? 8.266 -18.203 2.424 1 98.56 75 ALA A N 1
ATOM 584 C CA . ALA A 1 75 ? 7.57 -18.625 3.641 1 98.56 75 ALA A CA 1
ATOM 585 C C . ALA A 1 75 ? 6.188 -19.172 3.318 1 98.56 75 ALA A C 1
ATOM 587 O O . ALA A 1 75 ? 5.559 -18.75 2.342 1 98.56 75 ALA A O 1
ATOM 588 N N . VAL A 1 76 ? 5.785 -20.094 4.078 1 97.5 76 VAL A N 1
ATOM 589 C CA . VAL A 1 76 ? 4.445 -20.672 4.027 1 97.5 76 VAL A CA 1
ATOM 590 C C . VAL A 1 76 ? 3.891 -20.812 5.441 1 97.5 76 VAL A C 1
ATOM 592 O O . VAL A 1 76 ? 4.617 -21.203 6.363 1 97.5 76 VAL A O 1
ATOM 595 N N . ASN A 1 77 ? 2.678 -20.422 5.641 1 96.81 77 ASN A N 1
ATOM 596 C CA . ASN A 1 77 ? 1.961 -20.641 6.895 1 96.81 77 ASN A CA 1
ATOM 597 C C . ASN A 1 77 ? 0.625 -21.344 6.66 1 96.81 77 ASN A C 1
ATOM 599 O O . ASN A 1 77 ? -0.293 -20.75 6.078 1 96.81 77 ASN A O 1
ATOM 603 N N . GLU A 1 78 ? 0.487 -22.516 7.094 1 91.12 78 GLU A N 1
ATOM 604 C CA . GLU A 1 78 ? -0.707 -23.328 6.848 1 91.12 78 GLU A CA 1
ATOM 605 C C . GLU A 1 78 ? -1.9 -22.797 7.637 1 91.12 78 GLU A C 1
ATOM 607 O O . GLU A 1 78 ? -3.037 -22.844 7.164 1 91.12 78 GLU A O 1
ATOM 612 N N . GLU A 1 79 ? -1.67 -22.328 8.836 1 89.56 79 GLU A N 1
ATOM 613 C CA . GLU A 1 79 ? -2.742 -21.891 9.727 1 89.56 79 GLU A CA 1
ATOM 614 C C . GLU A 1 79 ? -3.531 -20.734 9.109 1 89.56 79 GLU A C 1
ATOM 616 O O . GLU A 1 79 ? -4.766 -20.75 9.117 1 89.56 79 GLU A O 1
ATOM 621 N N . ASN A 1 80 ? -2.902 -19.781 8.484 1 90.06 80 ASN A N 1
ATOM 622 C CA . ASN A 1 80 ? -3.6 -18.656 7.883 1 90.06 80 ASN A CA 1
ATOM 623 C C . ASN A 1 80 ? -3.514 -18.688 6.359 1 90.06 80 ASN A C 1
ATOM 625 O O . ASN A 1 80 ? -3.752 -17.672 5.695 1 90.06 80 ASN A O 1
ATOM 629 N N . HIS A 1 81 ? -3.084 -19.75 5.867 1 94.94 81 HIS A N 1
ATOM 630 C CA . HIS A 1 81 ? -2.992 -19.953 4.426 1 94.94 81 HIS A CA 1
ATOM 631 C C . HIS A 1 81 ? -2.152 -18.859 3.768 1 94.94 81 HIS A C 1
ATOM 633 O O . HIS A 1 81 ? -2.574 -18.266 2.775 1 94.94 81 HIS A O 1
ATOM 639 N N . MET A 1 82 ? -1.046 -18.688 4.328 1 97.38 82 MET A N 1
ATOM 640 C CA . MET A 1 82 ? -0.159 -17.641 3.83 1 97.38 82 MET A CA 1
ATOM 641 C C . MET A 1 82 ? 0.929 -18.219 2.936 1 97.38 82 MET A C 1
ATOM 643 O O . MET A 1 82 ? 1.448 -19.312 3.213 1 97.38 82 MET A O 1
ATOM 647 N N . ILE A 1 83 ? 1.279 -17.531 1.896 1 98.12 83 ILE A N 1
ATOM 648 C CA . ILE A 1 83 ? 2.434 -17.828 1.058 1 98.12 83 ILE A CA 1
ATOM 649 C C . ILE A 1 83 ? 3.152 -16.531 0.68 1 98.12 83 ILE A C 1
ATOM 651 O O . ILE A 1 83 ? 2.512 -15.523 0.394 1 98.12 83 ILE A O 1
ATOM 655 N N . VAL A 1 84 ? 4.473 -16.531 0.687 1 98.69 84 VAL A N 1
ATOM 656 C CA . VAL A 1 84 ? 5.309 -15.383 0.325 1 98.69 84 VAL A CA 1
ATOM 657 C C . VAL A 1 84 ? 6.184 -15.742 -0.875 1 98.69 84 VAL A C 1
ATOM 659 O O . VAL A 1 84 ? 6.98 -16.688 -0.811 1 98.69 84 VAL A O 1
ATOM 662 N N . PHE A 1 85 ? 6.012 -15.031 -1.952 1 98.69 85 PHE A N 1
ATOM 663 C CA . PHE A 1 85 ? 6.898 -15.125 -3.107 1 98.69 85 PHE A CA 1
ATOM 664 C C . PHE A 1 85 ? 7.898 -13.977 -3.111 1 98.69 85 PHE A C 1
ATOM 666 O O . PHE A 1 85 ? 7.512 -12.805 -3.068 1 98.69 85 PHE A O 1
ATOM 673 N N . ASN A 1 86 ? 9.141 -14.273 -3.09 1 98.62 86 ASN A N 1
ATOM 674 C CA . ASN A 1 86 ? 10.211 -13.305 -3.307 1 98.62 86 ASN A CA 1
ATOM 675 C C . ASN A 1 86 ? 10.695 -13.312 -4.754 1 98.62 86 ASN A C 1
ATOM 677 O O . ASN A 1 86 ? 11.305 -14.289 -5.199 1 98.62 86 ASN A O 1
ATOM 681 N N . VAL A 1 87 ? 10.422 -12.289 -5.488 1 98.25 87 VAL A N 1
ATOM 682 C CA . VAL A 1 87 ? 10.797 -12.219 -6.895 1 98.25 87 VAL A CA 1
ATOM 683 C C . VAL A 1 87 ? 12.305 -11.969 -7.02 1 98.25 87 VAL A C 1
ATOM 685 O O . VAL A 1 87 ? 12.812 -10.961 -6.523 1 98.25 87 VAL A O 1
ATOM 688 N N . VAL A 1 88 ? 12.977 -12.82 -7.746 1 97.25 88 VAL A N 1
ATOM 689 C CA . VAL A 1 88 ? 14.43 -12.742 -7.754 1 97.25 88 VAL A CA 1
ATOM 690 C C . VAL A 1 88 ? 14.93 -12.477 -9.172 1 97.25 88 VAL A C 1
ATOM 692 O O . VAL A 1 88 ? 16.125 -12.297 -9.391 1 97.25 88 VAL A O 1
ATOM 695 N N . GLY A 1 89 ? 14 -12.5 -10.133 1 96.12 89 GLY A N 1
ATOM 696 C CA . GLY A 1 89 ? 14.367 -12.219 -11.516 1 96.12 89 GLY A CA 1
ATOM 697 C C . GLY A 1 89 ? 13.164 -12.047 -12.422 1 96.12 89 GLY A C 1
ATOM 698 O O . GLY A 1 89 ? 12.055 -12.461 -12.078 1 96.12 89 GLY A O 1
ATOM 699 N N . GLY A 1 90 ? 13.484 -11.391 -13.602 1 95.94 90 GLY A N 1
ATOM 700 C CA . GLY A 1 90 ? 12.438 -11.234 -14.594 1 95.94 90 GLY A CA 1
ATOM 701 C C . GLY A 1 90 ? 11.992 -9.797 -14.781 1 95.94 90 GLY A C 1
ATOM 702 O O . GLY A 1 90 ? 12.719 -8.867 -14.406 1 95.94 90 GLY A O 1
ATOM 703 N N . ASP A 1 91 ? 10.797 -9.633 -15.352 1 93.31 91 ASP A N 1
ATOM 704 C CA . ASP A 1 91 ? 10.344 -8.336 -15.852 1 93.31 91 ASP A CA 1
ATOM 705 C C . ASP A 1 91 ? 10.078 -7.367 -14.695 1 93.31 91 ASP A C 1
ATOM 707 O O . ASP A 1 91 ? 10.273 -6.16 -14.836 1 93.31 91 ASP A O 1
ATOM 711 N N . LEU A 1 92 ? 9.672 -7.832 -13.555 1 90.81 92 LEU A N 1
ATOM 712 C CA . LEU A 1 92 ? 9.328 -6.965 -12.43 1 90.81 92 LEU A CA 1
ATOM 713 C C . LEU A 1 92 ? 10.586 -6.363 -11.805 1 90.81 92 LEU A C 1
ATOM 715 O O . LEU A 1 92 ? 10.641 -5.16 -11.547 1 90.81 92 LEU A O 1
ATOM 719 N N . VAL A 1 93 ? 11.664 -7.117 -11.578 1 89.94 93 VAL A N 1
ATOM 720 C CA . VAL A 1 93 ? 12.797 -6.652 -10.789 1 89.94 93 VAL A CA 1
ATOM 721 C C . VAL A 1 93 ? 13.93 -6.219 -11.711 1 89.94 93 VAL A C 1
ATOM 723 O O . VAL A 1 93 ? 14.836 -5.492 -11.297 1 89.94 93 VAL A O 1
ATOM 726 N N . ASP A 1 94 ? 13.891 -6.586 -12.93 1 84.75 94 ASP A N 1
ATOM 727 C CA . ASP A 1 94 ? 14.953 -6.176 -13.844 1 84.75 94 ASP A CA 1
ATOM 728 C C . ASP A 1 94 ? 14.734 -4.742 -14.328 1 84.75 94 ASP A C 1
ATOM 730 O O . ASP A 1 94 ? 15.695 -4.023 -14.602 1 84.75 94 ASP A O 1
ATOM 734 N N . ASP A 1 95 ? 13.57 -4.246 -14.273 1 85 95 ASP A N 1
ATOM 735 C CA . ASP A 1 95 ? 13.305 -2.988 -14.961 1 85 95 ASP A CA 1
ATOM 736 C C . ASP A 1 95 ? 12.727 -1.95 -14 1 85 95 ASP A C 1
ATOM 738 O O . ASP A 1 95 ? 12.945 -0.75 -14.172 1 85 95 ASP A O 1
ATOM 742 N N . LYS A 1 96 ? 12.055 -2.436 -12.984 1 91.56 96 LYS A N 1
ATOM 743 C CA . LYS A 1 96 ? 11.242 -1.458 -12.273 1 91.56 96 LYS A CA 1
ATOM 744 C C . LYS A 1 96 ? 11.562 -1.471 -10.773 1 91.56 96 LYS A C 1
ATOM 746 O O . LYS A 1 96 ? 11.68 -0.414 -10.156 1 91.56 96 LYS A O 1
ATOM 751 N N . PHE A 1 97 ? 11.82 -2.672 -10.25 1 96.94 97 PHE A N 1
ATOM 752 C CA . PHE A 1 97 ? 11.938 -2.77 -8.797 1 96.94 97 PHE A CA 1
ATOM 753 C C . PHE A 1 97 ? 13.25 -3.434 -8.406 1 96.94 97 PHE A C 1
ATOM 755 O O . PHE A 1 97 ? 13.695 -4.379 -9.062 1 96.94 97 PHE A O 1
ATOM 762 N N . LYS A 1 98 ? 13.891 -2.852 -7.426 1 96.44 98 LYS A N 1
ATOM 763 C CA . LYS A 1 98 ? 15.047 -3.512 -6.824 1 96.44 98 LYS A CA 1
ATOM 764 C C . LYS A 1 98 ? 14.633 -4.789 -6.098 1 96.44 98 LYS A C 1
ATOM 766 O O . LYS A 1 98 ? 15.305 -5.816 -6.203 1 96.44 98 LYS A O 1
ATOM 771 N N . THR A 1 99 ? 13.523 -4.68 -5.395 1 97.44 99 THR A N 1
ATOM 772 C CA . THR A 1 99 ? 12.953 -5.832 -4.703 1 97.44 99 THR A CA 1
ATOM 773 C C . THR A 1 99 ? 11.438 -5.867 -4.871 1 97.44 99 THR A C 1
ATOM 775 O O . THR A 1 99 ? 10.797 -4.82 -5 1 97.44 99 THR A O 1
ATOM 778 N N . MET A 1 100 ? 10.883 -7.055 -4.844 1 98.31 100 MET A N 1
ATOM 779 C CA . MET A 1 100 ? 9.438 -7.266 -4.895 1 98.31 100 MET A CA 1
ATOM 780 C C . MET A 1 100 ? 9.055 -8.57 -4.203 1 98.31 100 MET A C 1
ATOM 782 O O . MET A 1 100 ? 9.57 -9.633 -4.547 1 98.31 100 MET A O 1
ATOM 786 N N . LYS A 1 101 ? 8.188 -8.461 -3.225 1 98.62 101 LYS A N 1
ATOM 787 C CA . LYS A 1 101 ? 7.578 -9.633 -2.607 1 98.62 101 LYS A CA 1
ATOM 788 C C . LYS A 1 101 ? 6.059 -9.609 -2.76 1 98.62 101 LYS A C 1
ATOM 790 O O . LYS A 1 101 ? 5.434 -8.555 -2.639 1 98.62 101 LYS A O 1
ATOM 795 N N . VAL A 1 102 ? 5.566 -10.711 -3.062 1 98.62 102 VAL A N 1
ATOM 796 C CA . VAL A 1 102 ? 4.121 -10.898 -3.115 1 98.62 102 VAL A CA 1
ATOM 797 C C . VAL A 1 102 ? 3.678 -11.797 -1.964 1 98.62 102 VAL A C 1
ATOM 799 O O . VAL A 1 102 ? 4.141 -12.938 -1.842 1 98.62 102 VAL A O 1
ATOM 802 N N . ILE A 1 103 ? 2.848 -11.312 -1.136 1 98.69 103 ILE A N 1
ATOM 803 C CA . ILE A 1 103 ? 2.375 -12.039 0.039 1 98.69 103 ILE A CA 1
ATOM 804 C C . ILE A 1 103 ? 0.861 -12.219 -0.041 1 98.69 103 ILE A C 1
ATOM 806 O O . ILE A 1 103 ? 0.119 -11.242 -0.167 1 98.69 103 ILE A O 1
ATOM 810 N N . LEU A 1 104 ? 0.442 -13.445 0.003 1 97.88 104 LEU A N 1
ATOM 811 C CA . LEU A 1 104 ? -0.979 -13.781 0.023 1 97.88 104 LEU A CA 1
ATOM 812 C C . LEU A 1 104 ? -1.353 -14.492 1.318 1 97.88 104 LEU A C 1
ATOM 814 O O . LEU A 1 104 ? -0.674 -15.438 1.729 1 97.88 104 LEU A O 1
ATOM 818 N N . HIS A 1 105 ? -2.338 -14.008 1.935 1 96 105 HIS A N 1
ATOM 819 C CA . HIS A 1 105 ? -2.893 -14.789 3.033 1 96 105 HIS A CA 1
ATOM 820 C C . HIS A 1 105 ? -4.398 -14.594 3.143 1 96 105 HIS A C 1
ATOM 822 O O . HIS A 1 105 ? -4.938 -13.602 2.652 1 96 105 HIS A O 1
ATOM 828 N N . THR A 1 106 ? -5.039 -15.586 3.648 1 94.31 106 THR A N 1
ATOM 829 C CA . THR A 1 106 ? -6.492 -15.578 3.758 1 94.31 106 THR A CA 1
ATOM 830 C C . THR A 1 106 ? -6.926 -15.656 5.219 1 94.31 106 THR A C 1
ATOM 832 O O . THR A 1 106 ? -6.328 -16.391 6.012 1 94.31 106 THR A O 1
ATOM 835 N N . GLU A 1 107 ? -7.84 -14.828 5.516 1 88.88 107 GLU A N 1
ATOM 836 C CA . GLU A 1 107 ? -8.398 -14.852 6.863 1 88.88 107 GLU A CA 1
ATOM 837 C C . GLU A 1 107 ? -9.922 -14.82 6.828 1 88.88 107 GLU A C 1
ATOM 839 O O . GLU A 1 107 ? -10.523 -14.32 5.871 1 88.88 107 GLU A O 1
ATOM 844 N N . LYS A 1 108 ? -10.43 -15.422 7.891 1 86.38 108 LYS A N 1
ATOM 845 C CA . LYS A 1 108 ? -11.875 -15.328 8.07 1 86.38 108 LYS A CA 1
ATOM 846 C C . LYS A 1 108 ? -12.258 -14.039 8.789 1 86.38 108 LYS A C 1
ATOM 848 O O . LYS A 1 108 ? -11.633 -13.672 9.789 1 86.38 108 LYS A O 1
ATOM 853 N N . LYS A 1 109 ? -13 -13.273 8.141 1 80.12 109 LYS A N 1
ATOM 854 C CA . LYS A 1 109 ? -13.602 -12.102 8.766 1 80.12 109 LYS A CA 1
ATOM 855 C C . LYS A 1 109 ? -15.117 -12.266 8.891 1 80.12 109 LYS A C 1
ATOM 857 O O . LYS A 1 109 ? -15.852 -11.984 7.938 1 80.12 109 LYS A O 1
ATOM 862 N N . GLY A 1 110 ? -15.578 -12.617 10.078 1 78.62 110 GLY A N 1
ATOM 863 C CA . GLY A 1 110 ? -16.969 -13.008 10.211 1 78.62 110 GLY A CA 1
ATOM 864 C C . GLY A 1 110 ? -17.344 -14.203 9.344 1 78.62 110 GLY A C 1
ATOM 865 O O . GLY A 1 110 ? -16.703 -15.25 9.414 1 78.62 110 GLY A O 1
ATOM 866 N N . ASP A 1 111 ? -18.406 -13.977 8.492 1 79.88 111 ASP A N 1
ATOM 867 C CA . ASP A 1 111 ? -18.906 -15.031 7.621 1 79.88 111 ASP A CA 1
ATOM 868 C C . ASP A 1 111 ? -18.234 -14.977 6.25 1 79.88 111 ASP A C 1
ATOM 870 O O . ASP A 1 111 ? -18.5 -15.82 5.387 1 79.88 111 ASP A O 1
ATOM 874 N N . ALA A 1 112 ? -17.281 -14.016 6.242 1 83.31 112 ALA A N 1
ATOM 875 C CA . ALA A 1 112 ? -16.672 -13.836 4.934 1 83.31 112 ALA A CA 1
ATOM 876 C C . ALA A 1 112 ? -15.18 -14.164 4.977 1 83.31 112 ALA A C 1
ATOM 878 O O . ALA A 1 112 ? -14.578 -14.211 6.051 1 83.31 112 ALA A O 1
ATOM 879 N N . GLN A 1 113 ? -14.758 -14.711 3.93 1 92.25 113 GLN A N 1
ATOM 880 C CA . GLN A 1 113 ? -13.32 -14.891 3.752 1 92.25 113 GLN A CA 1
ATOM 881 C C . GLN A 1 113 ? -12.711 -13.703 3.01 1 92.25 113 GLN A C 1
ATOM 883 O O . GLN A 1 113 ? -13.328 -13.148 2.1 1 92.25 113 GLN A O 1
ATOM 888 N N . VAL A 1 114 ? -11.531 -13.281 3.51 1 95.44 114 VAL A N 1
ATOM 889 C CA . VAL A 1 114 ? -10.844 -12.156 2.881 1 95.44 114 VAL A CA 1
ATOM 890 C C . VAL A 1 114 ? -9.398 -12.547 2.578 1 95.44 114 VAL A C 1
ATOM 892 O O . VAL A 1 114 ? -8.703 -13.102 3.432 1 95.44 114 VAL A O 1
ATOM 895 N N . ILE A 1 115 ? -9.016 -12.32 1.354 1 96.88 115 ILE A N 1
ATOM 896 C CA . ILE A 1 115 ? -7.598 -12.422 1.01 1 96.88 115 ILE A CA 1
ATOM 897 C C . ILE A 1 115 ? -6.918 -11.07 1.24 1 96.88 115 ILE A C 1
ATOM 899 O O . ILE A 1 115 ? -7.367 -10.047 0.727 1 96.88 115 ILE A O 1
ATOM 903 N N . THR A 1 116 ? -5.949 -11.055 2.061 1 97.31 116 THR A N 1
ATOM 904 C CA . THR A 1 116 ? -5.031 -9.93 2.152 1 97.31 116 THR A CA 1
ATOM 905 C C . THR A 1 116 ? -3.852 -10.109 1.199 1 97.31 116 THR A C 1
ATOM 907 O O . THR A 1 116 ? -3.041 -11.023 1.374 1 97.31 116 THR A O 1
ATOM 910 N N . LEU A 1 117 ? -3.824 -9.297 0.156 1 98.38 117 LEU A N 1
ATOM 911 C CA . LEU A 1 117 ? -2.723 -9.281 -0.8 1 98.38 117 LEU A CA 1
ATOM 912 C C . LEU A 1 117 ? -1.758 -8.133 -0.497 1 98.38 117 LEU A C 1
ATOM 914 O O . LEU A 1 117 ? -2.154 -6.969 -0.49 1 98.38 117 LEU A O 1
ATOM 918 N N . THR A 1 118 ? -0.49 -8.453 -0.225 1 98.69 118 THR A N 1
ATOM 919 C CA . THR A 1 118 ? 0.535 -7.465 0.082 1 98.69 118 THR A CA 1
ATOM 920 C C . THR A 1 118 ? 1.651 -7.5 -0.958 1 98.69 118 THR A C 1
ATOM 922 O O . THR A 1 118 ? 2.207 -8.562 -1.244 1 98.69 118 THR A O 1
ATOM 925 N N . LEU A 1 119 ? 1.953 -6.402 -1.554 1 98.69 119 LEU A N 1
ATOM 926 C CA . LEU A 1 119 ? 3.139 -6.203 -2.379 1 98.69 119 LEU A CA 1
ATOM 927 C C . LEU A 1 119 ? 4.18 -5.367 -1.641 1 98.69 119 LEU A C 1
ATOM 929 O O . LEU A 1 119 ? 3.971 -4.172 -1.405 1 98.69 119 LEU A O 1
ATOM 933 N N . GLU A 1 120 ? 5.203 -6.023 -1.22 1 98.62 120 GLU A N 1
ATOM 934 C CA . GLU A 1 120 ? 6.348 -5.312 -0.653 1 98.62 120 GLU A CA 1
ATOM 935 C C . GLU A 1 120 ? 7.375 -4.98 -1.729 1 98.62 120 GLU A C 1
ATOM 937 O O . GLU A 1 120 ? 7.82 -5.863 -2.467 1 98.62 120 GLU A O 1
ATOM 942 N N . PHE A 1 121 ? 7.832 -3.658 -1.786 1 98.25 121 PHE A N 1
ATOM 943 C CA . PHE A 1 121 ? 8.625 -3.297 -2.953 1 98.25 121 PHE A CA 1
ATOM 944 C C . PHE A 1 121 ? 9.688 -2.268 -2.586 1 98.25 121 PHE A C 1
ATOM 946 O O . PHE A 1 121 ? 9.562 -1.569 -1.578 1 98.25 121 PHE A O 1
ATOM 953 N N . GLU A 1 122 ? 10.711 -2.287 -3.357 1 97.75 122 GLU A N 1
ATOM 954 C CA . GLU A 1 122 ? 11.672 -1.197 -3.494 1 97.75 122 GLU A CA 1
ATOM 955 C C . GLU A 1 122 ? 11.852 -0.801 -4.957 1 97.75 122 GLU A C 1
ATOM 957 O O . GLU A 1 122 ? 12.281 -1.615 -5.777 1 97.75 122 GLU A O 1
ATOM 962 N N . LYS A 1 123 ? 11.562 0.407 -5.238 1 96.88 123 LYS A N 1
ATOM 963 C CA . LYS A 1 123 ? 11.688 0.91 -6.605 1 96.88 123 LYS A CA 1
ATOM 964 C C . LYS A 1 123 ? 13.148 1.134 -6.984 1 96.88 123 LYS A C 1
ATOM 966 O O . LYS A 1 123 ? 13.977 1.418 -6.121 1 96.88 123 LYS A O 1
ATOM 971 N N . LEU A 1 124 ? 13.406 1.038 -8.328 1 95.19 124 LEU A N 1
ATOM 972 C CA . LEU A 1 124 ? 14.734 1.37 -8.812 1 95.19 124 LEU A CA 1
ATOM 973 C C . LEU A 1 124 ? 15.023 2.857 -8.641 1 95.19 124 LEU A C 1
ATOM 975 O O . LEU A 1 124 ? 16.156 3.242 -8.328 1 95.19 124 LEU A O 1
ATOM 979 N N . ASP A 1 125 ? 14.023 3.605 -8.906 1 93.38 125 ASP A N 1
ATOM 980 C CA . ASP A 1 125 ? 14.133 5.047 -8.703 1 93.38 125 ASP A CA 1
ATOM 981 C C . ASP A 1 125 ? 12.758 5.688 -8.555 1 93.38 125 ASP A C 1
ATOM 983 O O . ASP A 1 125 ? 11.734 4.996 -8.586 1 93.38 125 ASP A O 1
ATOM 987 N N . THR A 1 126 ? 12.703 6.988 -8.422 1 89.38 126 THR A N 1
ATOM 988 C CA . THR A 1 126 ? 11.469 7.68 -8.055 1 89.38 126 THR A CA 1
ATOM 989 C C . THR A 1 126 ? 10.547 7.812 -9.258 1 89.38 126 THR A C 1
ATOM 991 O O . THR A 1 126 ? 9.367 8.148 -9.109 1 89.38 126 THR A O 1
ATOM 994 N N . SER A 1 127 ? 11.008 7.477 -10.43 1 92.44 127 SER A N 1
ATOM 995 C CA . SER A 1 127 ? 10.172 7.582 -11.625 1 92.44 127 SER A CA 1
ATOM 996 C C . SER A 1 127 ? 9.305 6.344 -11.797 1 92.44 127 SER A C 1
ATOM 998 O O . SER A 1 127 ? 8.336 6.359 -12.57 1 92.44 127 SER A O 1
ATOM 1000 N N . VAL A 1 128 ? 9.688 5.289 -11.125 1 94.44 128 VAL A N 1
ATOM 1001 C CA . VAL A 1 128 ? 8.93 4.039 -11.195 1 94.44 128 VAL A CA 1
ATOM 1002 C C . VAL A 1 128 ? 7.625 4.18 -10.422 1 94.44 128 VAL A C 1
ATOM 1004 O O . VAL A 1 128 ? 7.625 4.602 -9.266 1 94.44 128 VAL A O 1
ATOM 1007 N N . PRO A 1 129 ? 6.539 3.92 -11.102 1 94.5 129 PRO A N 1
ATOM 1008 C CA . PRO A 1 129 ? 5.258 4.004 -10.391 1 94.5 129 PRO A CA 1
ATOM 1009 C C . PRO A 1 129 ? 5.121 2.955 -9.297 1 94.5 129 PRO A C 1
ATOM 1011 O O . PRO A 1 129 ? 5.867 1.975 -9.273 1 94.5 129 PRO A O 1
ATOM 1014 N N . TYR A 1 130 ? 4.188 3.283 -8.312 1 96.94 130 TYR A N 1
ATOM 1015 C CA . TYR A 1 130 ? 3.777 2.242 -7.375 1 96.94 130 TYR A CA 1
ATOM 1016 C C . TYR A 1 130 ? 3.193 1.044 -8.117 1 96.94 130 TYR A C 1
ATOM 1018 O O . TYR A 1 130 ? 2.707 1.179 -9.242 1 96.94 130 TYR A O 1
ATOM 1026 N N . PRO A 1 131 ? 3.23 -0.102 -7.496 1 97 131 PRO A N 1
ATOM 1027 C CA . PRO A 1 131 ? 2.783 -1.292 -8.227 1 97 131 PRO A CA 1
ATOM 1028 C C . PRO A 1 131 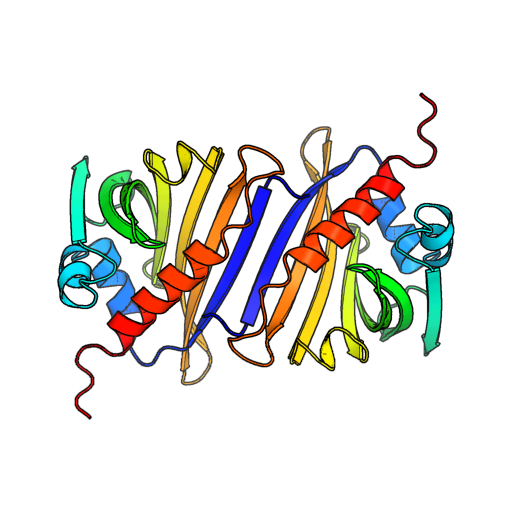? 1.265 -1.455 -8.211 1 97 131 PRO A C 1
ATOM 1030 O O . PRO A 1 131 ? 0.76 -2.551 -7.953 1 97 131 PRO A O 1
ATOM 1033 N N . THR A 1 132 ? 0.55 -0.405 -8.578 1 97 132 THR A N 1
ATOM 1034 C CA . THR A 1 132 ? -0.907 -0.421 -8.516 1 97 132 THR A CA 1
ATOM 1035 C C . THR A 1 132 ? -1.493 -1.23 -9.664 1 97 132 THR A C 1
ATOM 1037 O O . THR A 1 132 ? -2.484 -1.942 -9.492 1 97 132 THR A O 1
ATOM 104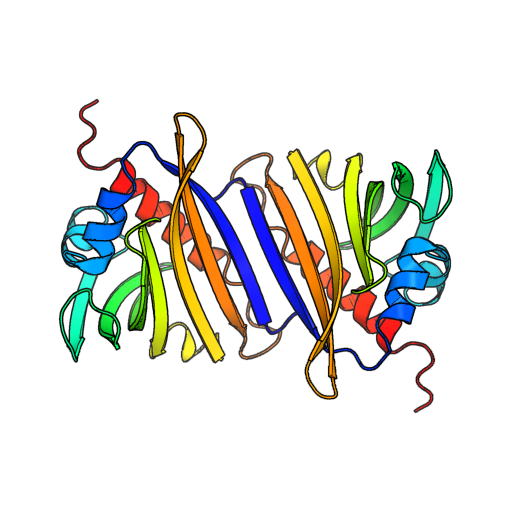0 N N . SER A 1 133 ? -0.851 -1.103 -10.836 1 95.88 133 SER A N 1
ATOM 1041 C CA . SER A 1 133 ? -1.314 -1.888 -11.977 1 95.88 133 SER A CA 1
ATOM 1042 C C . SER A 1 133 ? -1.163 -3.383 -11.711 1 95.88 133 SER A C 1
ATOM 1044 O O . SER A 1 133 ? -2.057 -4.168 -12.031 1 95.88 133 SER A O 1
ATOM 1046 N N . PHE A 1 134 ? -0.055 -3.732 -11.156 1 96.81 134 PHE A N 1
ATOM 1047 C CA . PHE A 1 134 ? 0.203 -5.133 -10.844 1 96.81 134 PHE A CA 1
ATOM 1048 C C . PHE A 1 134 ? -0.752 -5.629 -9.766 1 96.81 134 PHE A C 1
ATOM 1050 O O . PHE A 1 134 ? -1.246 -6.754 -9.836 1 96.81 134 PHE A O 1
ATOM 1057 N N . MET A 1 135 ? -1.05 -4.805 -8.82 1 97.81 135 MET A N 1
ATOM 1058 C CA . MET A 1 135 ? -2.035 -5.125 -7.797 1 97.81 135 MET A CA 1
ATOM 1059 C C . MET A 1 135 ? -3.396 -5.414 -8.422 1 97.81 135 MET A C 1
ATOM 1061 O O . MET A 1 135 ? -4.016 -6.441 -8.125 1 97.81 135 MET A O 1
ATOM 1065 N N . ASP A 1 136 ? -3.842 -4.535 -9.258 1 96.75 136 ASP A N 1
ATOM 1066 C CA . ASP A 1 136 ? -5.141 -4.723 -9.898 1 96.75 136 ASP A CA 1
ATOM 1067 C C . ASP A 1 136 ? -5.168 -6.008 -10.727 1 96.75 136 ASP A C 1
ATOM 1069 O O . ASP A 1 136 ? -6.16 -6.742 -10.703 1 96.75 136 ASP A O 1
ATOM 1073 N N . TRP A 1 137 ? -4.113 -6.188 -11.453 1 97 137 TRP A N 1
ATOM 1074 C CA . TRP A 1 137 ? -3.988 -7.406 -12.25 1 97 137 TRP A CA 1
ATOM 1075 C C . TRP A 1 137 ? -4.129 -8.641 -11.367 1 97 137 TRP A C 1
ATOM 1077 O O . TRP A 1 137 ? -4.891 -9.555 -11.688 1 97 137 TRP A O 1
ATOM 1087 N N . PHE A 1 138 ? -3.383 -8.703 -10.25 1 97.69 138 PHE A N 1
ATOM 1088 C CA . PHE A 1 138 ? -3.393 -9.844 -9.336 1 97.69 138 PHE A CA 1
ATOM 1089 C C . PHE A 1 138 ? -4.781 -10.039 -8.734 1 97.69 138 PHE A C 1
ATOM 1091 O O . PHE A 1 138 ? -5.266 -11.172 -8.648 1 97.69 138 PHE A O 1
ATOM 1098 N N . CYS A 1 139 ? -5.406 -8.945 -8.383 1 96.62 139 CYS A N 1
ATOM 1099 C CA . CYS A 1 139 ? -6.758 -8.992 -7.836 1 96.62 139 CYS A CA 1
ATOM 1100 C C . CYS A 1 139 ? -7.723 -9.648 -8.82 1 96.62 139 CYS A C 1
ATOM 1102 O O . CYS A 1 139 ? -8.539 -10.484 -8.43 1 96.62 139 CYS A O 1
ATOM 1104 N N . HIS A 1 140 ? -7.59 -9.25 -10.055 1 96.5 140 HIS A N 1
ATOM 1105 C CA . HIS A 1 140 ? -8.461 -9.828 -11.07 1 96.5 140 HIS A CA 1
ATOM 1106 C C . HIS A 1 140 ? -8.227 -11.328 -11.203 1 96.5 140 HIS A C 1
ATOM 1108 O O . HIS A 1 140 ? -9.18 -12.094 -11.359 1 96.5 140 HIS A O 1
ATOM 1114 N N . MET A 1 141 ? -7.008 -11.719 -11.195 1 96.94 141 MET A N 1
ATOM 1115 C CA . MET A 1 141 ? -6.676 -13.141 -11.258 1 96.94 141 MET A CA 1
ATOM 1116 C C . MET A 1 141 ? -7.293 -13.898 -10.094 1 96.94 141 MET A C 1
ATOM 1118 O O . MET A 1 141 ? -7.879 -14.969 -10.281 1 96.94 141 MET A O 1
ATOM 1122 N N . LEU A 1 142 ? -7.203 -13.359 -8.867 1 96.69 142 LEU A N 1
ATOM 1123 C CA . LEU A 1 142 ? -7.777 -13.984 -7.688 1 96.69 142 LEU A CA 1
ATOM 1124 C C . LEU A 1 142 ? -9.297 -14.102 -7.816 1 96.69 142 LEU A C 1
ATOM 1126 O O . LEU A 1 142 ? -9.883 -15.102 -7.398 1 96.69 142 LEU A O 1
ATOM 1130 N N . LYS A 1 143 ? -9.891 -13.133 -8.391 1 95.62 143 LYS A N 1
ATOM 1131 C CA . LYS A 1 143 ? -11.336 -13.156 -8.586 1 95.62 143 LYS A CA 1
ATOM 1132 C C . LYS A 1 143 ? -11.742 -14.219 -9.602 1 95.62 143 LYS A C 1
ATOM 1134 O O . LYS A 1 143 ? -12.812 -14.828 -9.484 1 95.62 143 LYS A O 1
ATOM 1139 N N . ASP A 1 144 ? -10.914 -14.352 -10.648 1 96.94 144 ASP A N 1
ATOM 1140 C CA . ASP A 1 144 ? -11.156 -15.445 -11.578 1 96.94 144 ASP A CA 1
ATOM 1141 C C . ASP A 1 144 ? -11.188 -16.797 -10.852 1 96.94 144 ASP A C 1
ATOM 1143 O O . ASP A 1 144 ? -12.062 -17.625 -11.117 1 96.94 144 ASP A O 1
ATOM 1147 N N . ILE A 1 145 ? -10.25 -17 -10 1 96.44 145 ILE A N 1
ATOM 1148 C CA . ILE A 1 145 ? -10.188 -18.234 -9.227 1 96.44 145 ILE A CA 1
ATOM 1149 C C . ILE A 1 145 ? -11.438 -18.359 -8.359 1 96.44 145 ILE A C 1
ATOM 1151 O O . ILE A 1 145 ? -12.07 -19.422 -8.312 1 96.44 145 ILE A O 1
ATOM 1155 N N . ASP A 1 146 ? -11.805 -17.328 -7.68 1 95.88 146 ASP A N 1
ATOM 1156 C CA . ASP A 1 146 ? -12.961 -17.312 -6.793 1 95.88 146 ASP A CA 1
ATOM 1157 C C . ASP A 1 146 ? -14.242 -17.672 -7.551 1 95.88 146 ASP A C 1
ATOM 1159 O O . ASP A 1 146 ? -15.117 -18.344 -7.012 1 95.88 146 ASP A O 1
ATOM 1163 N N . ALA A 1 147 ? -14.328 -17.25 -8.789 1 95.19 147 ALA A N 1
ATOM 1164 C CA . ALA A 1 147 ? -15.531 -17.438 -9.602 1 95.19 147 ALA A CA 1
ATOM 1165 C C . ALA A 1 147 ? -15.547 -18.812 -10.266 1 95.19 147 ALA A C 1
ATOM 1167 O O . ALA A 1 147 ? -16.594 -19.281 -10.719 1 95.19 147 ALA A O 1
ATOM 1168 N N . HIS A 1 148 ? -14.406 -19.359 -10.312 1 94.5 148 HIS A N 1
ATOM 1169 C CA . HIS A 1 148 ? -14.266 -20.594 -11.07 1 94.5 148 HIS A CA 1
ATOM 1170 C C . HIS A 1 148 ? -15.078 -21.734 -10.438 1 94.5 148 HIS A C 1
ATOM 1172 O O . HIS A 1 148 ? -14.977 -21.969 -9.234 1 94.5 148 HIS A O 1
ATOM 1178 N N . GLY A 1 149 ? -15.742 -22.422 -11.172 1 83.62 149 GLY A N 1
ATOM 1179 C CA . GLY A 1 149 ? -16.516 -23.562 -10.742 1 83.62 149 GLY A CA 1
ATOM 1180 C C . GLY A 1 149 ? -17.828 -23.188 -10.078 1 83.62 149 GLY A C 1
ATOM 1181 O O . GLY A 1 149 ? -18.578 -24.062 -9.633 1 83.62 149 GLY A O 1
ATOM 1182 N N . LYS A 1 150 ? -18.109 -21.953 -9.742 1 73.56 150 LYS A N 1
ATOM 1183 C CA . LYS A 1 150 ? -19.391 -21.531 -9.195 1 73.56 150 LYS A CA 1
ATOM 1184 C C . LYS A 1 150 ? -20.5 -21.641 -10.234 1 73.56 150 LYS A C 1
ATOM 1186 O O . LYS A 1 150 ? -20.312 -21.25 -11.391 1 73.56 150 LYS A O 1
ATOM 1191 N N . THR A 1 151 ? -21.234 -22.875 -10.203 1 52.28 151 THR A N 1
ATOM 1192 C CA . THR A 1 151 ? -22.438 -23.047 -11.008 1 52.28 151 THR A CA 1
ATOM 1193 C C . THR A 1 151 ? -23.453 -21.953 -10.695 1 52.28 151 THR A C 1
ATOM 1195 O O . THR A 1 151 ? -23.688 -21.641 -9.523 1 52.28 151 THR A O 1
ATOM 1198 N N . GLU A 1 152 ? -23.719 -21.047 -11.617 1 41.81 152 GLU A N 1
ATOM 1199 C CA . GLU A 1 152 ? -24.891 -20.203 -11.406 1 41.81 152 GLU A CA 1
ATOM 1200 C C . GLU A 1 152 ? -26.047 -21.016 -10.844 1 41.81 152 GLU A C 1
ATOM 1202 O O . GLU A 1 152 ? -26.219 -22.188 -11.188 1 41.81 152 GLU A O 1
ATOM 1207 N N . MET B 1 1 ? -10.344 -5.031 -8.742 1 81.56 1 MET B N 1
ATOM 1208 C CA . MET B 1 1 ? -9.594 -3.992 -8.031 1 81.56 1 MET B CA 1
ATOM 1209 C C . MET B 1 1 ? -10 -3.936 -6.566 1 81.56 1 MET B C 1
ATOM 1211 O O . MET B 1 1 ? -11.141 -4.266 -6.215 1 81.56 1 MET B O 1
ATOM 1215 N N . ALA B 1 2 ? -8.961 -3.812 -5.672 1 90.44 2 ALA B N 1
ATOM 1216 C CA . ALA B 1 2 ? -9.281 -3.766 -4.25 1 90.44 2 ALA B CA 1
ATOM 1217 C C . ALA B 1 2 ? -9.93 -2.438 -3.875 1 90.44 2 ALA B C 1
ATOM 1219 O O . ALA B 1 2 ? -9.453 -1.372 -4.266 1 90.44 2 ALA B O 1
ATOM 1220 N N . LEU B 1 3 ? -11.039 -2.553 -3.242 1 93.56 3 LEU B N 1
ATOM 1221 C CA . LEU B 1 3 ? -11.773 -1.372 -2.807 1 93.56 3 LEU B CA 1
ATOM 1222 C C . LEU B 1 3 ? -11.148 -0.774 -1.551 1 93.56 3 LEU B C 1
ATOM 1224 O O . LEU B 1 3 ? -11.305 0.42 -1.285 1 93.56 3 LEU B O 1
ATOM 1228 N N . SER B 1 4 ? -10.539 -1.614 -0.775 1 97.06 4 SER B N 1
ATOM 1229 C CA . SER B 1 4 ? -9.93 -1.154 0.467 1 97.06 4 SER B CA 1
ATOM 1230 C C . SER B 1 4 ? -8.523 -1.726 0.637 1 97.06 4 SER B C 1
ATOM 1232 O O . SER B 1 4 ? -8.172 -2.723 0.003 1 97.06 4 SER B O 1
ATOM 1234 N N . GLY B 1 5 ? -7.711 -1.008 1.44 1 97.88 5 GLY B N 1
ATOM 1235 C CA . GLY B 1 5 ? -6.34 -1.447 1.648 1 97.88 5 GLY B CA 1
ATOM 1236 C C . GLY B 1 5 ? -5.48 -0.411 2.35 1 97.88 5 GLY B C 1
ATOM 1237 O O . GLY B 1 5 ? -5.996 0.426 3.096 1 97.88 5 GLY B O 1
ATOM 1238 N N . LYS B 1 6 ? -4.117 -0.647 2.203 1 98.56 6 LYS B N 1
ATOM 1239 C CA . LYS B 1 6 ? -3.117 0.26 2.76 1 98.56 6 LYS B CA 1
ATOM 1240 C C . LYS B 1 6 ? -2.01 0.542 1.75 1 98.56 6 LYS B C 1
ATOM 1242 O O . LYS B 1 6 ? -1.594 -0.352 1.01 1 98.56 6 LYS B O 1
ATOM 1247 N N . LEU B 1 7 ? -1.65 1.766 1.714 1 98.62 7 LEU B N 1
ATOM 1248 C CA . LEU B 1 7 ? -0.418 2.162 1.04 1 98.62 7 LEU B CA 1
ATOM 1249 C C . LEU B 1 7 ? 0.617 2.654 2.047 1 98.62 7 LEU B C 1
ATOM 1251 O O . LEU B 1 7 ? 0.35 3.582 2.814 1 98.62 7 LEU B O 1
ATOM 1255 N N . ILE B 1 8 ? 1.79 2.023 2.064 1 98.62 8 ILE B N 1
ATOM 1256 C CA . ILE B 1 8 ? 2.822 2.312 3.055 1 98.62 8 ILE B CA 1
ATOM 1257 C C . ILE B 1 8 ? 4.102 2.758 2.35 1 98.62 8 ILE B C 1
ATOM 1259 O O . ILE B 1 8 ? 4.539 2.125 1.388 1 98.62 8 ILE B O 1
ATOM 1263 N N . GLY B 1 9 ? 4.645 3.842 2.764 1 97.88 9 GLY B N 1
ATOM 1264 C CA . GLY B 1 9 ? 5.934 4.324 2.283 1 97.88 9 GLY B CA 1
ATOM 1265 C C . GLY B 1 9 ? 6.945 4.527 3.395 1 97.88 9 GLY B C 1
ATOM 1266 O O . GLY B 1 9 ? 6.586 4.934 4.504 1 97.88 9 GLY B O 1
ATOM 1267 N N . TYR B 1 10 ? 8.18 4.223 3.1 1 96.38 10 TYR B N 1
ATOM 1268 C CA . TYR B 1 10 ? 9.281 4.453 4.023 1 96.38 10 TYR B CA 1
ATOM 1269 C C . TYR B 1 10 ? 10.125 5.641 3.574 1 96.38 10 TYR B C 1
ATOM 1271 O O . TYR B 1 10 ? 10.625 5.664 2.443 1 96.38 10 TYR B O 1
ATOM 1279 N N . ILE B 1 11 ? 10.281 6.551 4.461 1 95.62 11 ILE B N 1
ATOM 1280 C CA . ILE B 1 11 ? 11 7.773 4.117 1 95.62 11 ILE B CA 1
ATOM 1281 C C . ILE B 1 11 ? 12.195 7.949 5.051 1 95.62 11 ILE B C 1
ATOM 1283 O O . ILE B 1 11 ? 12.031 8.148 6.254 1 95.62 11 ILE B O 1
ATOM 1287 N N . LYS B 1 12 ? 13.359 7.91 4.5 1 93 12 LYS B N 1
ATOM 1288 C CA . LYS B 1 12 ? 14.562 8.188 5.289 1 93 12 LYS B CA 1
ATOM 1289 C C . LYS B 1 12 ? 14.672 9.672 5.613 1 93 12 LYS B C 1
ATOM 1291 O O . LYS B 1 12 ? 14.516 10.523 4.734 1 93 12 LYS B O 1
ATOM 1296 N N . ILE B 1 13 ? 14.953 9.969 6.859 1 93.19 13 ILE B N 1
ATOM 1297 C CA . ILE B 1 13 ? 15.039 11.359 7.281 1 93.19 13 ILE B CA 1
ATOM 1298 C C . ILE B 1 13 ? 16.312 11.578 8.094 1 93.19 13 ILE B C 1
ATOM 1300 O O . ILE B 1 13 ? 16.891 10.617 8.625 1 93.19 13 ILE B O 1
ATOM 1304 N N . SER B 1 14 ? 16.672 12.766 8.195 1 92.25 14 SER B N 1
ATOM 1305 C CA . SER B 1 14 ? 17.875 13.125 8.93 1 92.25 14 SER B CA 1
ATOM 1306 C C . SER B 1 14 ? 17.531 13.695 10.305 1 92.25 14 SER B C 1
ATOM 1308 O O . SER B 1 14 ? 18.328 13.586 11.234 1 92.25 14 SER B O 1
ATOM 1310 N N . LYS B 1 15 ? 16.422 14.25 10.453 1 91.62 15 LYS B N 1
ATOM 1311 C CA . LYS B 1 15 ? 16 14.82 11.734 1 91.62 15 LYS B CA 1
ATOM 1312 C C . LYS B 1 15 ? 15.453 13.742 12.664 1 91.62 15 LYS B C 1
ATOM 1314 O O . LYS B 1 15 ? 15.133 12.641 12.219 1 91.62 15 LYS B O 1
ATOM 1319 N N . LYS B 1 16 ? 15.383 14.148 13.906 1 91.19 16 LYS B N 1
ATOM 1320 C CA . LYS B 1 16 ? 14.789 13.25 14.883 1 91.19 16 LYS B CA 1
ATOM 1321 C C . LYS B 1 16 ? 13.273 13.188 14.727 1 91.19 16 LYS B C 1
ATOM 1323 O O . LYS B 1 16 ? 12.641 14.172 14.336 1 91.19 16 LYS B O 1
ATOM 1328 N N . GLY B 1 17 ? 12.742 12.023 15.031 1 91.69 17 GLY B N 1
ATOM 1329 C CA . GLY B 1 17 ? 11.312 11.789 14.898 1 91.69 17 GLY B CA 1
ATOM 1330 C C . GLY B 1 17 ? 10.469 12.758 15.711 1 91.69 17 GLY B C 1
ATOM 1331 O O . GLY B 1 17 ? 9.336 13.062 15.336 1 91.69 17 GLY B O 1
ATOM 1332 N N . ASP B 1 18 ? 10.992 13.219 16.812 1 92.62 18 ASP B N 1
ATOM 1333 C CA . ASP B 1 18 ? 10.234 14.109 17.688 1 92.62 18 ASP B CA 1
ATOM 1334 C C . ASP B 1 18 ? 9.906 15.422 16.969 1 92.62 18 ASP B C 1
ATOM 1336 O O . ASP B 1 18 ? 8.898 16.062 17.281 1 92.62 18 ASP B O 1
ATOM 1340 N N . VAL B 1 19 ? 10.742 15.781 16.062 1 93.75 19 VAL B N 1
ATOM 1341 C CA . VAL B 1 19 ? 10.5 17 15.312 1 93.75 19 VAL B CA 1
ATOM 1342 C C . VAL B 1 19 ? 9.172 16.906 14.555 1 93.75 19 VAL B C 1
ATOM 1344 O O . VAL B 1 19 ? 8.32 17.781 14.648 1 93.75 19 VAL B O 1
ATOM 1347 N N . PHE B 1 20 ? 8.977 15.859 13.875 1 95.75 20 PHE B N 1
ATOM 1348 C CA . PHE B 1 20 ? 7.766 15.641 13.094 1 95.75 20 PHE B CA 1
ATOM 1349 C C . PHE B 1 20 ? 6.562 15.453 14.008 1 95.75 20 PHE B C 1
ATOM 1351 O O . PHE B 1 20 ? 5.5 16.031 13.773 1 95.75 20 PHE B O 1
ATOM 1358 N N . HIS B 1 21 ? 6.805 14.617 14.977 1 95.81 21 HIS B N 1
ATOM 1359 C CA . HIS B 1 21 ? 5.75 14.352 15.945 1 95.81 21 HIS B CA 1
ATOM 1360 C C . HIS B 1 21 ? 5.242 15.641 16.578 1 95.81 21 HIS B C 1
ATOM 1362 O O . HIS B 1 21 ? 4.031 15.852 16.688 1 95.81 21 HIS B O 1
ATOM 1368 N N . ASP B 1 22 ? 6.109 16.516 16.969 1 95.31 22 ASP B N 1
ATOM 1369 C CA . ASP B 1 22 ? 5.758 17.781 17.594 1 95.31 22 ASP B CA 1
ATOM 1370 C C . ASP B 1 22 ? 5.039 18.703 16.625 1 95.31 22 ASP B C 1
ATOM 1372 O O . ASP B 1 22 ? 4.062 19.375 16.984 1 95.31 22 ASP B O 1
ATOM 1376 N N . LEU B 1 23 ? 5.5 18.734 15.438 1 96.5 23 LEU B N 1
ATOM 1377 C CA . LEU B 1 23 ? 4.895 19.609 14.43 1 96.5 23 LEU B CA 1
ATOM 1378 C C . LEU B 1 23 ? 3.447 19.203 14.172 1 96.5 23 LEU B C 1
ATOM 1380 O O . LEU B 1 23 ? 2.547 20.047 14.234 1 96.5 23 LEU B O 1
ATOM 1384 N N . PHE B 1 24 ? 3.184 17.953 13.953 1 97.06 24 PHE B N 1
ATOM 1385 C CA . PHE B 1 24 ? 1.848 17.484 13.594 1 97.06 24 PHE B CA 1
ATOM 1386 C C . PHE B 1 24 ? 0.912 17.547 14.789 1 97.06 24 PHE B C 1
ATOM 1388 O O . PHE B 1 24 ? -0.297 17.719 14.633 1 97.06 24 PHE B O 1
ATOM 1395 N N . ARG B 1 25 ? 1.444 17.453 15.898 1 95.25 25 ARG B N 1
ATOM 1396 C CA . ARG B 1 25 ? 0.596 17.453 17.078 1 95.25 25 ARG B CA 1
ATOM 1397 C C . ARG B 1 25 ? 0.355 18.875 17.594 1 95.25 25 ARG B C 1
ATOM 1399 O O . ARG B 1 25 ? -0.792 19.297 17.719 1 95.25 25 ARG B O 1
ATOM 1406 N N . HIS B 1 26 ? 1.453 19.609 17.797 1 95.62 26 HIS B N 1
ATOM 1407 C CA . HIS B 1 26 ? 1.358 20.797 18.625 1 95.62 26 HIS B CA 1
ATOM 1408 C C . HIS B 1 26 ? 1.513 22.062 17.781 1 95.62 26 HIS B C 1
ATOM 1410 O O . HIS B 1 26 ? 0.969 23.109 18.125 1 95.62 26 HIS B O 1
ATOM 1416 N N . ASN B 1 27 ? 2.281 21.969 16.75 1 95.75 27 ASN B N 1
ATOM 1417 C CA . ASN B 1 27 ? 2.561 23.172 15.977 1 95.75 27 ASN B CA 1
ATOM 1418 C C . ASN B 1 27 ? 2.346 22.953 14.484 1 95.75 27 ASN B C 1
ATOM 1420 O O . ASN B 1 27 ? 3.227 23.25 13.672 1 95.75 27 ASN B O 1
ATOM 1424 N N . PRO B 1 28 ? 1.14 22.469 14.125 1 95.19 28 PRO B N 1
ATOM 1425 C CA . PRO B 1 28 ? 0.941 22.125 12.711 1 95.19 28 PRO B CA 1
ATOM 1426 C C . PRO B 1 28 ? 0.992 23.344 11.797 1 95.19 28 PRO B C 1
ATOM 1428 O O . PRO B 1 28 ? 1.341 23.234 10.625 1 95.19 28 PRO B O 1
ATOM 1431 N N . ASN B 1 29 ? 0.728 24.547 12.297 1 95.25 29 ASN B N 1
ATOM 1432 C CA . ASN B 1 29 ? 0.77 25.75 11.477 1 95.25 29 ASN B CA 1
ATOM 1433 C C . ASN B 1 29 ? 2.197 26.094 11.055 1 95.25 29 ASN B C 1
ATOM 1435 O O . ASN B 1 29 ? 2.406 26.812 10.078 1 95.25 29 ASN B O 1
ATOM 1439 N N . GLU B 1 30 ? 3.17 25.656 11.852 1 96.12 30 GLU B N 1
ATOM 1440 C CA . GLU B 1 30 ? 4.562 25.828 11.453 1 96.12 30 GLU B CA 1
ATOM 1441 C C . GLU B 1 30 ? 4.863 25.094 10.141 1 96.12 30 GLU B C 1
ATOM 1443 O O . GLU B 1 30 ? 5.738 25.516 9.383 1 96.12 30 GLU B O 1
ATOM 1448 N N . ILE B 1 31 ? 4.109 24.031 9.852 1 96.94 31 ILE B N 1
ATOM 1449 C CA . ILE B 1 31 ? 4.293 23.297 8.602 1 96.94 31 ILE B CA 1
ATOM 1450 C C . ILE B 1 31 ? 3.941 24.188 7.418 1 96.94 31 ILE B C 1
ATOM 1452 O O . ILE B 1 31 ? 4.566 24.109 6.359 1 96.94 31 ILE B O 1
ATOM 1456 N N . ALA B 1 32 ? 2.941 25.078 7.609 1 96.12 32 ALA B N 1
ATOM 1457 C CA . ALA B 1 32 ? 2.547 26.016 6.555 1 96.12 32 ALA B CA 1
ATOM 1458 C C . ALA B 1 32 ? 3.684 26.969 6.219 1 96.12 32 ALA B C 1
ATOM 1460 O O . ALA B 1 32 ? 3.801 27.438 5.082 1 96.12 32 ALA B O 1
ATOM 1461 N N . VAL B 1 33 ? 4.535 27.234 7.191 1 96.44 33 VAL B N 1
ATOM 1462 C CA . VAL B 1 33 ? 5.695 28.094 6.996 1 96.44 33 VAL B CA 1
ATOM 1463 C C . VAL B 1 33 ? 6.797 27.328 6.273 1 96.44 33 VAL B C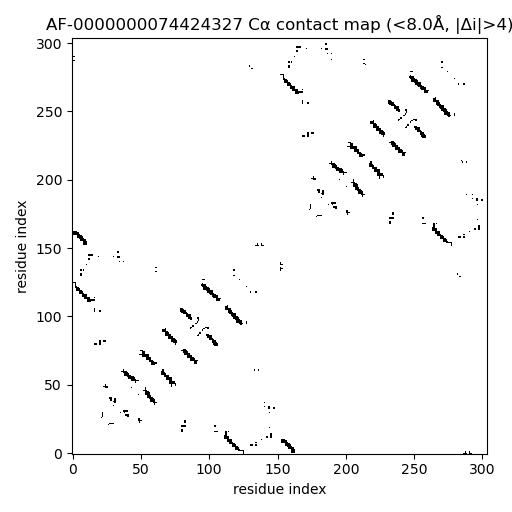 1
ATOM 1465 O O . VAL B 1 33 ? 7.441 27.859 5.367 1 96.44 33 VAL B O 1
ATOM 1468 N N . ILE B 1 34 ? 7.02 26.156 6.613 1 96.94 34 ILE B N 1
ATOM 1469 C CA . ILE B 1 34 ? 8.094 25.312 6.098 1 96.94 34 ILE B CA 1
ATOM 1470 C C . ILE B 1 34 ? 7.777 24.906 4.66 1 96.94 34 ILE B C 1
ATOM 1472 O O . ILE B 1 34 ? 8.672 24.859 3.814 1 96.94 34 ILE B O 1
ATOM 1476 N N . SER B 1 35 ? 6.562 24.547 4.461 1 97.38 35 SER B N 1
ATOM 1477 C CA . SER B 1 35 ? 6.125 24.047 3.158 1 97.38 35 SER B CA 1
ATOM 1478 C C . SER B 1 35 ? 4.883 24.797 2.678 1 97.38 35 SER B C 1
ATOM 1480 O O . SER B 1 35 ? 3.83 24.188 2.467 1 97.38 35 SER B O 1
ATOM 1482 N N . PRO B 1 36 ? 4.934 26.062 2.275 1 96.5 36 PRO B N 1
ATOM 1483 C CA . PRO B 1 36 ? 3.773 26.906 1.998 1 96.5 36 PRO B CA 1
ATOM 1484 C C . PRO B 1 36 ? 3.078 26.547 0.688 1 96.5 36 PRO B C 1
ATOM 1486 O O . PRO B 1 36 ? 1.918 26.906 0.478 1 96.5 36 PRO B O 1
ATOM 1489 N N . ASP B 1 37 ? 3.748 25.906 -0.173 1 96.75 37 ASP B N 1
ATOM 1490 C CA . ASP B 1 37 ? 3.137 25.516 -1.438 1 96.75 37 ASP B CA 1
ATOM 1491 C C . ASP B 1 37 ? 2.232 24.297 -1.254 1 96.75 37 ASP B C 1
ATOM 1493 O O . ASP B 1 37 ? 1.425 23.984 -2.131 1 96.75 37 ASP B O 1
ATOM 1497 N N . LYS B 1 38 ? 2.281 23.594 -0.099 1 97.38 38 LYS B N 1
ATOM 1498 C CA . LYS B 1 38 ? 1.513 22.375 0.133 1 97.38 38 LYS B CA 1
ATOM 1499 C C . LYS B 1 38 ? 0.503 22.578 1.262 1 97.38 38 LYS B C 1
ATOM 1501 O O . LYS B 1 38 ? -0.678 22.25 1.106 1 97.38 38 LYS B O 1
ATOM 1506 N N . ILE B 1 39 ? 0.963 23.078 2.35 1 98.12 39 ILE B N 1
ATOM 1507 C CA . ILE B 1 39 ? 0.11 23.281 3.514 1 98.12 39 ILE B CA 1
ATOM 1508 C C . ILE B 1 39 ? -0.112 24.781 3.729 1 98.12 39 ILE B C 1
ATOM 1510 O O . ILE B 1 39 ? 0.84 25.562 3.703 1 98.12 39 ILE B O 1
ATOM 1514 N N . HIS B 1 40 ? -1.385 25.094 3.994 1 98.25 40 HIS B N 1
ATOM 1515 C CA . HIS B 1 40 ? -1.707 26.516 4.133 1 98.25 40 HIS B CA 1
ATOM 1516 C C . HIS B 1 40 ? -2.143 26.844 5.559 1 98.25 40 HIS B C 1
ATOM 1518 O O . HIS B 1 40 ? -1.918 27.953 6.039 1 98.25 40 HIS B O 1
ATOM 1524 N N . ALA B 1 41 ? -2.818 25.953 6.117 1 97.31 41 ALA B N 1
ATOM 1525 C CA . ALA B 1 41 ? -3.27 26.172 7.488 1 97.31 41 ALA B CA 1
ATOM 1526 C C . ALA B 1 41 ? -3.74 24.859 8.125 1 97.31 41 ALA B C 1
ATOM 1528 O O . ALA B 1 41 ? -4.094 23.906 7.422 1 97.31 41 ALA B O 1
ATOM 1529 N N . CYS B 1 42 ? -3.707 24.812 9.414 1 97.75 42 CYS B N 1
ATOM 1530 C CA . CYS B 1 42 ? -4.328 23.766 10.227 1 97.75 42 CYS B CA 1
ATOM 1531 C C . CYS B 1 42 ? -5.082 24.375 11.406 1 97.75 42 CYS B C 1
ATOM 1533 O O . CYS B 1 42 ? -4.473 24.781 12.398 1 97.75 42 CYS B O 1
ATOM 1535 N N . GLU B 1 43 ? -6.395 24.328 11.312 1 97.06 43 GLU B N 1
ATOM 1536 C CA . GLU B 1 43 ? -7.223 24.953 12.336 1 97.06 43 GLU B CA 1
ATOM 1537 C C . GLU B 1 43 ? -7.773 23.906 13.312 1 97.06 43 GLU B C 1
ATOM 1539 O O . GLU B 1 43 ? -8.266 22.859 12.891 1 97.06 43 GLU B O 1
ATOM 1544 N N . LEU B 1 44 ? -7.691 24.219 14.586 1 97.56 44 LEU B N 1
ATOM 1545 C CA . LEU B 1 44 ? -8.359 23.391 15.586 1 97.56 44 LEU B CA 1
ATOM 1546 C C . LEU B 1 44 ? -9.852 23.688 15.625 1 97.56 44 LEU B C 1
ATOM 1548 O O . LEU B 1 44 ? -10.258 24.844 15.82 1 97.56 44 LEU B O 1
ATOM 1552 N N . VAL B 1 45 ? -10.648 22.734 15.414 1 97.12 45 VAL B N 1
ATOM 1553 C CA . VAL B 1 45 ? -12.094 22.891 15.352 1 97.12 45 VAL B CA 1
ATOM 1554 C C . VAL B 1 45 ? -12.711 22.516 16.703 1 97.12 45 VAL B C 1
ATOM 1556 O O . VAL B 1 45 ? -13.617 23.203 17.188 1 97.12 45 VAL B O 1
ATOM 1559 N N . ASP B 1 46 ? -12.219 21.484 17.25 1 97.12 46 ASP B N 1
ATOM 1560 C CA . ASP B 1 46 ? -12.758 20.969 18.516 1 97.12 46 ASP B CA 1
ATOM 1561 C C . ASP B 1 46 ? -11.695 20.203 19.281 1 97.12 46 ASP B C 1
ATOM 1563 O O . ASP B 1 46 ? -10.773 19.625 18.688 1 97.12 46 ASP B O 1
ATOM 1567 N N . GLY B 1 47 ? -11.812 20.297 20.641 1 97.19 47 GLY B N 1
ATOM 1568 C CA . GLY B 1 47 ? -10.891 19.578 21.516 1 97.19 47 GLY B CA 1
ATOM 1569 C C . GLY B 1 47 ? -9.641 20.359 21.844 1 97.19 47 GLY B C 1
ATOM 1570 O O . GLY B 1 47 ? -9.625 21.594 21.719 1 97.19 47 GLY B O 1
ATOM 1571 N N . ASP B 1 48 ? -8.617 19.578 22.391 1 97.19 48 ASP B N 1
ATOM 1572 C CA . ASP B 1 48 ? -7.332 20.172 22.75 1 97.19 48 ASP B CA 1
ATOM 1573 C C . ASP B 1 48 ? -6.273 19.859 21.688 1 97.19 48 ASP B C 1
ATOM 1575 O O . ASP B 1 48 ? -6.172 18.719 21.219 1 97.19 48 ASP B O 1
ATOM 1579 N N . ARG B 1 49 ? -5.57 20.859 21.406 1 96.44 49 ARG B N 1
ATOM 1580 C CA . ARG B 1 49 ? -4.559 20.75 20.375 1 96.44 49 ARG B CA 1
ATOM 1581 C C . ARG B 1 49 ? -3.615 19.578 20.641 1 96.44 49 ARG B C 1
ATOM 1583 O O . ARG B 1 49 ? -3.094 19.438 21.75 1 96.44 49 ARG B O 1
ATOM 1590 N N . GLY B 1 50 ? -3.488 18.734 19.594 1 95.69 50 GLY B N 1
ATOM 1591 C CA . GLY B 1 50 ? -2.479 17.688 19.625 1 95.69 50 GLY B CA 1
ATOM 1592 C C . GLY B 1 50 ? -2.883 16.484 20.453 1 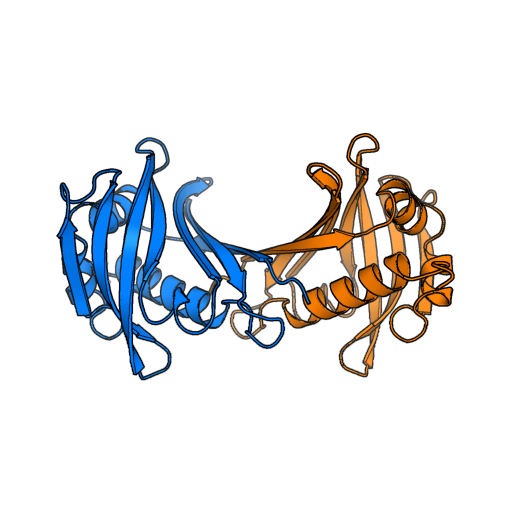95.69 50 GLY B C 1
ATOM 1593 O O . GLY B 1 50 ? -2.086 15.57 20.656 1 95.69 50 GLY B O 1
ATOM 1594 N N . THR B 1 51 ? -4.133 16.406 20.922 1 96.75 51 THR B N 1
ATOM 1595 C CA . THR B 1 51 ? -4.574 15.305 21.781 1 96.75 51 THR B CA 1
ATOM 1596 C C . THR B 1 51 ? -5.543 14.398 21.016 1 96.75 51 THR B C 1
ATOM 1598 O O . THR B 1 51 ? -6.172 14.82 20.047 1 96.75 51 THR B O 1
ATOM 1601 N N . VAL B 1 52 ? -5.516 13.141 21.484 1 98.06 52 VAL B N 1
ATOM 1602 C CA . VAL B 1 52 ? -6.465 12.188 20.922 1 98.06 52 VAL B CA 1
ATOM 1603 C C . VAL B 1 52 ? -7.887 12.734 21.047 1 98.06 52 VAL B C 1
ATOM 1605 O O . VAL B 1 52 ? -8.273 13.234 22.109 1 98.06 52 VAL B O 1
ATOM 1608 N N . GLY B 1 53 ? -8.633 12.695 19.938 1 98.06 53 GLY B N 1
ATOM 1609 C CA . GLY B 1 53 ? -10.008 13.164 19.938 1 98.06 53 GLY B CA 1
ATOM 1610 C C . GLY B 1 53 ? -10.156 14.562 19.359 1 98.06 53 GLY B C 1
ATOM 1611 O O . GLY B 1 53 ? -11.266 14.992 19.031 1 98.06 53 GLY B O 1
ATOM 1612 N N . SER B 1 54 ? -9.062 15.375 19.281 1 98.06 54 SER B N 1
ATOM 1613 C CA . SER B 1 54 ? -9.141 16.719 18.719 1 98.06 54 SER B CA 1
ATOM 1614 C C . SER B 1 54 ? -9.5 16.672 17.234 1 98.06 54 SER B C 1
ATOM 1616 O O . SER B 1 54 ? -9.039 15.789 16.5 1 98.06 54 SER B O 1
ATOM 1618 N N . LEU B 1 55 ? -10.336 17.531 16.812 1 98.31 55 LEU B N 1
ATOM 1619 C CA . LEU B 1 55 ? -10.742 17.719 15.414 1 98.31 55 LEU B CA 1
ATOM 1620 C C . LEU B 1 55 ? -10.016 18.891 14.781 1 98.31 55 LEU B C 1
ATOM 1622 O O . LEU B 1 55 ? -10.07 20.016 15.297 1 98.31 55 LEU B O 1
ATOM 1626 N N . VAL B 1 56 ? -9.312 18.656 13.68 1 98.06 56 VAL B N 1
ATOM 1627 C CA . VAL B 1 56 ? -8.555 19.719 13.023 1 98.06 56 VAL B CA 1
ATOM 1628 C C . VAL B 1 56 ? -8.992 19.844 11.57 1 98.06 56 VAL B C 1
ATOM 1630 O O . VAL B 1 56 ? -9.477 18.875 10.977 1 98.06 56 VAL B O 1
ATOM 1633 N N . HIS B 1 57 ? -8.859 21.047 11.062 1 98.12 57 HIS B N 1
ATOM 1634 C CA . HIS B 1 57 ? -9.156 21.375 9.672 1 98.12 57 HIS B CA 1
ATOM 1635 C C . HIS B 1 57 ? -7.883 21.734 8.914 1 98.12 57 HIS B C 1
ATOM 1637 O O . HIS B 1 57 ? -7.266 22.766 9.188 1 98.12 57 HIS B O 1
ATOM 1643 N N . TRP B 1 58 ? -7.52 20.906 7.926 1 97.94 58 TRP B N 1
ATOM 1644 C CA . TRP B 1 58 ? -6.324 21.141 7.121 1 97.94 58 TRP B CA 1
ATOM 1645 C C . TRP B 1 58 ? -6.672 21.844 5.816 1 97.94 58 TRP B C 1
ATOM 1647 O O . TRP B 1 58 ? -7.613 21.453 5.121 1 97.94 58 TRP B O 1
ATOM 1657 N N . HIS B 1 59 ? -5.988 22.891 5.52 1 98.25 59 HIS B N 1
ATOM 1658 C CA . HIS B 1 59 ? -6.016 23.578 4.234 1 98.25 59 HIS B CA 1
ATOM 1659 C C . HIS B 1 59 ? -4.727 23.344 3.455 1 98.25 59 HIS B C 1
ATOM 1661 O O . HIS B 1 59 ? -3.635 23.656 3.943 1 98.25 59 HIS B O 1
ATOM 1667 N N . TYR B 1 60 ? -4.816 22.797 2.275 1 98.06 60 TYR B N 1
ATOM 1668 C CA . TYR B 1 60 ? -3.609 22.406 1.559 1 98.06 60 TYR B CA 1
ATOM 1669 C C . TYR B 1 60 ? -3.838 22.422 0.052 1 98.06 60 TYR B C 1
ATOM 1671 O O . TYR B 1 60 ? -4.957 22.641 -0.409 1 98.06 60 TYR B O 1
ATOM 1679 N N . SER B 1 61 ? -2.771 22.328 -0.714 1 98.06 61 SER B N 1
ATOM 1680 C CA . SER B 1 61 ? -2.836 22.203 -2.166 1 98.06 61 SER B CA 1
ATOM 1681 C C . SER B 1 61 ? -2.357 20.828 -2.625 1 98.06 61 SER B C 1
ATOM 1683 O O . SER B 1 61 ? -1.299 20.359 -2.199 1 98.06 61 SER B O 1
ATOM 1685 N N . HIS B 1 62 ? -3.127 20.25 -3.41 1 95.69 62 HIS B N 1
ATOM 1686 C CA . HIS B 1 62 ? -2.783 18.953 -3.996 1 95.69 62 HIS B CA 1
ATOM 1687 C C . HIS B 1 62 ? -3.268 18.859 -5.441 1 95.69 62 HIS B C 1
ATOM 1689 O O . HIS B 1 62 ? -4.422 19.172 -5.734 1 95.69 62 HIS B O 1
ATOM 1695 N N . GLU B 1 63 ? -2.357 18.5 -6.285 1 93.88 63 GLU B N 1
ATOM 1696 C CA . GLU B 1 63 ? -2.641 18.375 -7.715 1 93.88 63 GLU B CA 1
ATOM 1697 C C . GLU B 1 63 ? -3.146 19.703 -8.289 1 93.88 63 GLU B C 1
ATOM 1699 O O . GLU B 1 63 ? -4.121 19.719 -9.039 1 93.88 63 GLU B O 1
ATOM 1704 N N . GLY B 1 64 ? -2.633 20.75 -7.816 1 94 64 GLY B N 1
ATOM 1705 C CA . GLY B 1 64 ? -2.869 22.078 -8.367 1 94 64 GLY B CA 1
ATOM 1706 C C . GLY B 1 64 ? -4.148 22.719 -7.859 1 94 64 GLY B C 1
ATOM 1707 O O . GLY B 1 64 ? -4.535 23.797 -8.312 1 94 64 GLY B O 1
ATOM 1708 N N . LYS B 1 65 ? -4.812 22.125 -6.906 1 96.06 65 LYS B N 1
ATOM 1709 C CA . LYS B 1 65 ? -6.07 22.641 -6.379 1 96.06 65 LYS B CA 1
ATOM 1710 C C . LYS B 1 65 ? -6.008 22.797 -4.863 1 96.06 65 LYS B C 1
ATOM 1712 O O . LYS B 1 65 ? -5.445 21.953 -4.168 1 96.06 65 LYS B O 1
ATOM 1717 N N . LYS B 1 66 ? -6.617 23.891 -4.426 1 97.06 66 LYS B N 1
ATOM 1718 C CA . LYS B 1 66 ? -6.797 24.062 -2.986 1 97.06 66 LYS B CA 1
ATOM 1719 C C . LYS B 1 66 ? -7.828 23.078 -2.439 1 97.06 66 LYS B C 1
ATOM 1721 O O . LYS B 1 66 ? -8.898 22.891 -3.029 1 97.06 66 LYS B O 1
ATOM 1726 N N . LYS B 1 67 ? -7.484 22.422 -1.38 1 96.44 67 LYS B N 1
ATOM 1727 C CA . LYS B 1 67 ? -8.328 21.391 -0.774 1 96.44 67 LYS B CA 1
ATOM 1728 C C . LYS B 1 67 ? -8.461 21.609 0.731 1 96.44 67 LYS B C 1
ATOM 1730 O O . LYS B 1 67 ? -7.625 22.281 1.344 1 96.44 67 LYS B O 1
ATOM 1735 N N . ILE B 1 68 ? -9.539 21.047 1.187 1 96.81 68 ILE B N 1
ATOM 1736 C CA . ILE B 1 68 ? -9.781 21.109 2.623 1 96.81 68 ILE B CA 1
ATOM 1737 C C . ILE B 1 68 ? -10.18 19.719 3.135 1 96.81 68 ILE B C 1
ATOM 1739 O O . ILE B 1 68 ? -10.969 19.016 2.496 1 96.81 68 ILE B O 1
ATOM 1743 N N . ASP B 1 69 ? -9.578 19.312 4.289 1 96.75 69 ASP B N 1
ATOM 1744 C CA . ASP B 1 69 ? -9.969 18.078 4.941 1 96.75 69 ASP B CA 1
ATOM 1745 C C . ASP B 1 69 ? -10.109 18.266 6.453 1 96.75 69 ASP B C 1
ATOM 1747 O O . ASP B 1 69 ? -9.305 18.969 7.066 1 96.75 69 ASP B O 1
ATOM 1751 N N . LYS B 1 70 ? -11.125 17.609 6.98 1 97.38 70 LYS B N 1
ATOM 1752 C CA . LYS B 1 70 ? -11.305 17.516 8.43 1 97.38 70 LYS B CA 1
ATOM 1753 C C . LYS B 1 70 ? -10.836 16.156 8.953 1 97.38 70 LYS B C 1
ATOM 1755 O O . LYS B 1 70 ? -11.188 15.117 8.383 1 97.38 70 LYS B O 1
ATOM 1760 N N . ALA B 1 71 ? -10.047 16.234 10.047 1 98.19 71 ALA B N 1
ATOM 1761 C CA . ALA B 1 71 ? -9.523 14.977 10.562 1 98.19 71 ALA B CA 1
ATOM 1762 C C . ALA B 1 71 ? -9.555 14.961 12.094 1 98.19 71 ALA B C 1
ATOM 1764 O O . ALA B 1 71 ? -9.367 16 12.734 1 98.19 71 ALA B O 1
ATOM 1765 N N . VAL B 1 72 ? -9.805 13.812 12.641 1 98.56 72 VAL B N 1
ATOM 1766 C CA . VAL B 1 72 ? -9.711 13.578 14.078 1 98.56 72 VAL B CA 1
ATOM 1767 C C . VAL B 1 72 ? -8.414 12.852 14.406 1 98.56 72 VAL B C 1
ATOM 1769 O O . VAL B 1 72 ? -8.023 11.914 13.703 1 98.56 72 VAL B O 1
ATOM 1772 N N . ILE B 1 73 ? -7.691 13.352 15.391 1 98.44 73 ILE B N 1
ATOM 1773 C CA . ILE B 1 73 ? -6.566 12.578 15.898 1 98.44 73 ILE B CA 1
ATOM 1774 C C . ILE B 1 73 ? -7.078 11.359 16.672 1 98.44 73 ILE B C 1
ATOM 1776 O O . ILE B 1 73 ? -7.641 11.508 17.75 1 98.44 73 ILE B O 1
ATOM 1780 N N . GLU B 1 74 ? -6.859 10.273 16.125 1 98.44 74 GLU B N 1
ATOM 1781 C CA . GLU B 1 74 ? -7.449 9.047 16.656 1 98.44 74 GLU B CA 1
ATOM 1782 C C . GLU B 1 74 ? -6.52 8.383 17.672 1 98.44 74 GLU B C 1
ATOM 1784 O O . GLU B 1 74 ? -6.98 7.73 18.609 1 98.44 74 GLU B O 1
ATOM 1789 N N . ALA B 1 75 ? -5.258 8.469 17.516 1 98.5 75 ALA B N 1
ATOM 1790 C CA . ALA B 1 75 ? -4.285 7.836 18.406 1 98.5 75 ALA B CA 1
ATOM 1791 C C . ALA B 1 75 ? -2.945 8.57 18.359 1 98.5 75 ALA B C 1
ATOM 1793 O O . ALA B 1 75 ? -2.582 9.156 17.344 1 98.5 75 ALA B O 1
ATOM 1794 N N . VAL B 1 76 ? -2.303 8.586 19.438 1 97.5 76 VAL B N 1
ATOM 1795 C CA . VAL B 1 76 ? -0.949 9.109 19.594 1 97.5 76 VAL B CA 1
ATOM 1796 C C . VAL B 1 76 ? -0.103 8.141 20.406 1 97.5 76 VAL B C 1
ATOM 1798 O O . VAL B 1 76 ? -0.579 7.578 21.406 1 97.5 76 VAL B O 1
ATOM 1801 N N . ASN B 1 77 ? 1.073 7.871 19.969 1 96.75 77 ASN B N 1
ATOM 1802 C CA . ASN B 1 77 ? 2.053 7.09 20.719 1 96.75 77 ASN B CA 1
ATOM 1803 C C . ASN B 1 77 ? 3.379 7.832 20.844 1 96.75 77 ASN B C 1
ATOM 1805 O O . ASN B 1 77 ? 4.09 8.023 19.859 1 96.75 77 ASN B O 1
ATOM 1809 N N . GLU B 1 78 ? 3.715 8.219 22 1 91.12 78 GLU B N 1
ATOM 1810 C CA . GLU B 1 78 ? 4.906 9.023 22.25 1 91.12 78 GLU B CA 1
ATOM 1811 C C . GLU B 1 78 ? 6.18 8.211 22.047 1 91.12 78 GLU B C 1
ATOM 1813 O O . GLU B 1 78 ? 7.191 8.727 21.578 1 91.12 78 GLU B O 1
ATOM 1818 N N . GLU B 1 79 ? 6.148 6.941 22.406 1 89.12 79 GLU B N 1
ATOM 1819 C CA . GLU B 1 79 ? 7.332 6.086 22.359 1 89.12 79 GLU B CA 1
ATOM 1820 C C . GLU B 1 79 ? 7.855 5.953 20.938 1 89.12 79 GLU B C 1
ATOM 1822 O O . GLU B 1 79 ? 9.055 6.09 20.688 1 89.12 79 GLU B O 1
ATOM 1827 N N . ASN B 1 80 ? 7.008 5.801 19.953 1 89.62 80 ASN B N 1
ATOM 1828 C CA . ASN B 1 80 ? 7.449 5.66 18.562 1 89.62 80 ASN B CA 1
ATOM 1829 C C . ASN B 1 80 ? 7.047 6.871 17.719 1 89.62 80 ASN B C 1
ATOM 1831 O O . ASN B 1 80 ? 7.023 6.797 16.484 1 89.62 80 ASN B O 1
ATOM 1835 N N . HIS B 1 81 ? 6.652 7.867 18.375 1 94.88 81 HIS B N 1
ATOM 1836 C CA . HIS B 1 81 ? 6.285 9.117 17.719 1 94.88 81 HIS B CA 1
ATOM 1837 C C . HIS B 1 81 ? 5.219 8.883 16.641 1 94.88 81 HIS B C 1
ATOM 1839 O O . HIS B 1 81 ? 5.363 9.336 15.508 1 94.88 81 HIS B O 1
ATOM 1845 N N . MET B 1 82 ? 4.234 8.227 17.062 1 97.38 82 MET B N 1
ATOM 1846 C CA . MET B 1 82 ? 3.16 7.887 16.141 1 97.38 82 MET B CA 1
ATOM 1847 C C . MET B 1 82 ? 1.977 8.836 16.312 1 97.38 82 MET B C 1
ATOM 1849 O O . MET B 1 82 ? 1.641 9.219 17.438 1 97.38 82 MET B O 1
ATOM 1853 N N . ILE B 1 83 ? 1.357 9.195 15.219 1 98.06 83 ILE B N 1
ATOM 1854 C CA . ILE B 1 83 ? 0.093 9.922 15.219 1 98.06 83 ILE B CA 1
ATOM 1855 C C . ILE B 1 83 ? -0.82 9.367 14.125 1 98.06 83 ILE B C 1
ATOM 1857 O O . ILE B 1 83 ? -0.361 9.039 13.031 1 98.06 83 ILE B O 1
ATOM 1861 N N . VAL B 1 84 ? -2.117 9.203 14.391 1 98.69 84 VAL B N 1
ATOM 1862 C CA . VAL B 1 84 ? -3.123 8.711 13.453 1 98.69 84 VAL B CA 1
ATOM 1863 C C . VAL B 1 84 ? -4.184 9.789 13.227 1 98.69 84 VAL B C 1
ATOM 1865 O O . VAL B 1 84 ? -4.844 10.227 14.172 1 98.69 84 VAL B O 1
ATOM 1868 N N . PHE B 1 85 ? -4.316 10.227 11.992 1 98.62 85 PHE B N 1
ATOM 1869 C CA . PHE B 1 85 ? -5.406 11.102 11.578 1 98.62 85 PHE B CA 1
ATOM 1870 C C . PHE B 1 85 ? -6.504 10.305 10.883 1 98.62 85 PHE B C 1
ATOM 1872 O O . PHE B 1 85 ? -6.242 9.609 9.898 1 98.62 85 PHE B O 1
ATOM 1879 N N . ASN B 1 86 ? -7.672 10.336 11.383 1 98.62 86 ASN B N 1
ATOM 1880 C CA . ASN B 1 86 ? -8.859 9.812 10.719 1 98.62 86 ASN B CA 1
ATOM 1881 C C . ASN B 1 86 ? -9.625 10.906 9.992 1 98.62 86 ASN B C 1
ATOM 1883 O O . ASN B 1 86 ? -10.211 11.789 10.625 1 98.62 86 ASN B O 1
ATOM 1887 N N . VAL B 1 87 ? -9.625 10.891 8.695 1 98.19 87 VAL B N 1
ATOM 1888 C CA . VAL B 1 87 ? -10.281 11.922 7.91 1 98.19 87 VAL B CA 1
ATOM 1889 C C . VAL B 1 87 ? -11.797 11.711 7.949 1 98.19 87 VAL B C 1
ATOM 1891 O O . VAL B 1 87 ? -12.297 10.656 7.551 1 98.19 87 VAL B O 1
ATOM 1894 N N . VAL B 1 88 ? -12.516 12.734 8.344 1 97.25 88 VAL B N 1
ATOM 1895 C CA . VAL B 1 88 ? -13.938 12.539 8.578 1 97.25 88 VAL B CA 1
ATOM 1896 C C . VAL B 1 88 ? -14.742 13.445 7.645 1 97.25 88 VAL B C 1
ATOM 1898 O O . VAL B 1 88 ? -15.977 13.391 7.621 1 97.25 88 VAL B O 1
ATOM 1901 N N . GLY B 1 89 ? -14.047 14.305 6.922 1 96.06 89 GLY B N 1
ATOM 1902 C CA . GLY B 1 89 ? -14.711 15.195 5.984 1 96.06 89 GLY B CA 1
ATOM 1903 C C . GLY B 1 89 ? -13.75 15.93 5.07 1 96.06 89 GLY B C 1
ATOM 1904 O O . GLY B 1 89 ? -12.555 16.031 5.363 1 96.06 89 GLY B O 1
ATOM 1905 N N . GLY B 1 90 ? -14.383 16.422 3.928 1 95.81 90 GLY B N 1
ATOM 1906 C CA . GLY B 1 90 ? -13.586 17.219 3.01 1 95.81 90 GLY B CA 1
ATOM 1907 C C . GLY B 1 90 ? -13.344 16.531 1.677 1 95.81 90 GLY B C 1
ATOM 1908 O O . GLY B 1 90 ? -14.07 15.609 1.311 1 95.81 90 GLY B O 1
ATOM 1909 N N . ASP B 1 91 ? -12.312 17.016 0.973 1 93.06 91 ASP B N 1
ATOM 1910 C CA . ASP B 1 91 ? -12.117 16.656 -0.43 1 93.06 91 ASP B CA 1
ATOM 1911 C C . ASP B 1 91 ? -11.719 15.195 -0.58 1 93.06 91 ASP B C 1
ATOM 1913 O O . ASP B 1 91 ? -12.078 14.547 -1.564 1 93.06 91 ASP B O 1
ATOM 1917 N N . LEU B 1 92 ? -11.039 14.617 0.352 1 90.5 92 LEU B N 1
ATOM 1918 C CA . LEU B 1 92 ? -10.562 13.242 0.243 1 90.5 92 LEU B CA 1
ATOM 1919 C C . LEU B 1 92 ? -11.719 12.258 0.396 1 90.5 92 LEU B C 1
ATOM 1921 O O . LEU B 1 92 ? -11.852 11.328 -0.403 1 90.5 92 LEU B O 1
ATOM 1925 N N . VAL B 1 93 ? -12.633 12.406 1.364 1 89.62 93 VAL B N 1
ATOM 1926 C CA . VAL B 1 93 ? -13.617 11.383 1.688 1 89.62 93 VAL B CA 1
ATOM 1927 C C . VAL B 1 93 ? -14.961 11.734 1.043 1 89.62 93 VAL B C 1
ATOM 1929 O O . VAL B 1 93 ? -15.828 10.875 0.888 1 89.62 93 VAL B O 1
ATOM 1932 N N . ASP B 1 94 ? -15.133 12.914 0.643 1 84.31 94 ASP B N 1
ATOM 1933 C CA . ASP B 1 94 ? -16.391 13.281 0.011 1 84.31 94 ASP B CA 1
ATOM 1934 C C . ASP B 1 94 ? -16.422 12.836 -1.449 1 84.31 94 ASP B C 1
ATOM 1936 O O . ASP B 1 94 ? -17.484 12.516 -1.985 1 84.31 94 ASP B O 1
ATOM 1940 N N . ASP B 1 95 ? -15.344 12.602 -2.049 1 85.19 95 ASP B N 1
ATOM 1941 C CA . ASP B 1 95 ? -15.352 12.43 -3.498 1 85.19 95 ASP B CA 1
ATOM 1942 C C . ASP B 1 95 ? -14.703 11.102 -3.893 1 85.19 95 ASP B C 1
ATOM 1944 O O . ASP B 1 95 ? -15.086 10.492 -4.891 1 85.19 95 ASP B O 1
ATOM 1948 N N . LYS B 1 96 ? -13.797 10.664 -3.068 1 91.56 96 LYS B N 1
ATOM 1949 C CA . LYS B 1 96 ? -12.969 9.586 -3.604 1 91.56 96 LYS B CA 1
ATOM 1950 C C . LYS B 1 96 ? -12.961 8.383 -2.662 1 91.56 96 LYS B C 1
ATOM 1952 O O . LYS B 1 96 ? -13.047 7.234 -3.107 1 91.56 96 LYS B O 1
ATOM 1957 N N . PHE B 1 97 ? -12.984 8.664 -1.354 1 96.88 97 PHE B N 1
ATOM 1958 C CA . PHE B 1 97 ? -12.781 7.57 -0.411 1 96.88 97 PHE B CA 1
ATOM 1959 C C . PHE B 1 97 ? -13.914 7.527 0.612 1 96.88 97 PHE B C 1
ATOM 1961 O O . PHE B 1 97 ? -14.391 8.57 1.063 1 96.88 97 PHE B O 1
ATOM 1968 N N . LYS B 1 98 ? -14.375 6.34 0.857 1 96.31 98 LYS B N 1
ATOM 1969 C CA . LYS B 1 98 ? -15.305 6.145 1.966 1 96.31 98 LYS B CA 1
ATOM 1970 C C . LYS B 1 98 ? -14.625 6.395 3.307 1 96.31 98 LYS B C 1
ATOM 1972 O O . LYS B 1 98 ? -15.195 7.027 4.195 1 96.31 98 LYS B O 1
ATOM 1977 N N . THR B 1 99 ? -13.406 5.895 3.408 1 97.44 99 THR B N 1
ATOM 1978 C CA . THR B 1 99 ? -12.586 6.117 4.598 1 97.44 99 THR B CA 1
ATOM 1979 C C . THR B 1 99 ? -11.148 6.426 4.207 1 97.44 99 THR B C 1
ATOM 1981 O O . THR B 1 99 ? -10.656 5.949 3.18 1 97.44 99 THR B O 1
ATOM 1984 N N . MET B 1 100 ? -10.484 7.176 5.035 1 98.31 100 MET B N 1
ATOM 1985 C CA . MET B 1 100 ? -9.062 7.492 4.875 1 98.31 100 MET B CA 1
ATOM 1986 C C . MET B 1 100 ? -8.414 7.777 6.227 1 98.31 100 MET B C 1
ATOM 1988 O O . MET B 1 100 ? -8.875 8.641 6.973 1 98.31 100 MET B O 1
ATOM 1992 N N . LYS B 1 101 ? -7.367 7.027 6.527 1 98.62 101 LYS B N 1
ATOM 1993 C CA . LYS B 1 101 ? -6.527 7.312 7.684 1 98.62 101 LYS B CA 1
ATOM 1994 C C . LYS B 1 101 ? -5.086 7.582 7.266 1 98.62 101 LYS B C 1
ATOM 1996 O O . LYS B 1 101 ? -4.559 6.914 6.371 1 98.62 101 LYS B O 1
ATOM 2001 N N . VAL B 1 102 ? -4.555 8.523 7.867 1 98.62 102 VAL B N 1
ATOM 2002 C CA . VAL B 1 102 ? -3.141 8.836 7.691 1 98.62 102 VAL B CA 1
ATOM 2003 C C . VAL B 1 102 ? -2.379 8.516 8.977 1 98.62 102 VAL B C 1
ATOM 2005 O O . VAL B 1 102 ? -2.689 9.055 10.039 1 98.62 102 VAL B O 1
ATOM 2008 N N . ILE B 1 103 ? -1.447 7.66 8.898 1 98.69 103 ILE B N 1
ATOM 2009 C CA . ILE B 1 103 ? -0.668 7.223 10.055 1 98.69 103 ILE B CA 1
ATOM 2010 C C . ILE B 1 103 ? 0.807 7.551 9.836 1 98.69 103 ILE B C 1
ATOM 2012 O O . ILE B 1 103 ? 1.4 7.133 8.836 1 98.69 103 ILE B O 1
ATOM 2016 N N . LEU B 1 104 ? 1.36 8.305 10.734 1 97.88 104 LEU B N 1
ATOM 2017 C CA . LEU B 1 104 ? 2.781 8.633 10.711 1 97.88 104 LEU B CA 1
ATOM 2018 C C . LEU B 1 104 ? 3.484 8.078 11.945 1 97.88 104 LEU B C 1
ATOM 2020 O O . LEU B 1 104 ? 3.004 8.242 13.07 1 97.88 104 LEU B O 1
ATOM 2024 N N . HIS B 1 105 ? 4.516 7.402 11.719 1 95.88 105 HIS B N 1
ATOM 2025 C CA . HIS B 1 105 ? 5.363 7.062 12.859 1 95.88 105 HIS B CA 1
ATOM 2026 C C . HIS B 1 105 ? 6.836 7.016 12.453 1 95.88 105 HIS B C 1
ATOM 2028 O O . HIS B 1 105 ? 7.156 6.848 11.273 1 95.88 105 HIS B O 1
ATOM 2034 N N . THR B 1 106 ? 7.648 7.305 13.375 1 94.06 106 THR B N 1
ATOM 2035 C CA . THR B 1 106 ? 9.086 7.367 13.133 1 94.06 106 THR B CA 1
ATOM 2036 C C . THR B 1 106 ? 9.82 6.305 13.953 1 94.06 106 THR B C 1
ATOM 2038 O O . THR B 1 106 ? 9.484 6.07 15.117 1 94.06 106 THR B O 1
ATOM 2041 N N . GLU B 1 107 ? 10.688 5.656 13.289 1 88.44 107 GLU B N 1
ATOM 2042 C CA . GLU B 1 107 ? 11.523 4.668 13.969 1 88.44 107 GLU B CA 1
ATOM 2043 C C . GLU B 1 107 ? 12.992 4.848 13.617 1 88.44 107 GLU B C 1
ATOM 2045 O O . GLU B 1 107 ? 13.32 5.363 12.547 1 88.44 107 GLU B O 1
ATOM 2050 N N . LYS B 1 108 ? 13.742 4.426 14.602 1 86.19 108 LYS B N 1
ATOM 2051 C CA . LYS B 1 108 ? 15.18 4.391 14.344 1 86.19 108 LYS B CA 1
ATOM 2052 C C . LYS B 1 108 ? 15.578 3.072 13.688 1 86.19 108 LYS B C 1
ATOM 2054 O O . LYS B 1 108 ? 15.156 2 14.117 1 86.19 108 LYS B O 1
ATOM 2059 N N . LYS B 1 109 ? 16.125 3.211 12.555 1 80 109 LYS B N 1
ATOM 2060 C CA . LYS B 1 109 ? 16.734 2.064 11.883 1 80 109 LYS B CA 1
ATOM 2061 C C . LYS B 1 109 ? 18.25 2.238 11.773 1 80 109 LYS B C 1
ATOM 2063 O O . LYS B 1 109 ? 18.734 2.885 10.844 1 80 109 LYS B O 1
ATOM 2068 N N . GLY B 1 110 ? 19 1.567 12.648 1 78.44 110 GLY B N 1
ATOM 2069 C CA . GLY B 1 110 ? 20.422 1.859 12.75 1 78.44 110 GLY B CA 1
ATOM 2070 C C . GLY B 1 110 ? 20.703 3.309 13.094 1 78.44 110 GLY B C 1
ATOM 2071 O O . GLY B 1 110 ? 20.203 3.832 14.078 1 78.44 110 GLY B O 1
ATOM 2072 N N . ASP B 1 111 ? 21.516 3.941 12.18 1 79.44 111 ASP B N 1
ATOM 2073 C CA . ASP B 1 111 ? 21.922 5.328 12.391 1 79.44 111 ASP B CA 1
ATOM 2074 C C . ASP B 1 111 ? 20.969 6.289 11.68 1 79.44 111 ASP B C 1
ATOM 2076 O O . ASP B 1 111 ? 21.125 7.508 11.773 1 79.44 111 ASP B O 1
ATOM 2080 N N . ALA B 1 112 ? 19.969 5.602 11.109 1 82.81 112 ALA B N 1
ATOM 2081 C CA . ALA B 1 112 ? 19.062 6.441 10.32 1 82.81 112 ALA B CA 1
ATOM 2082 C C . ALA B 1 112 ? 17.656 6.438 10.914 1 82.81 112 ALA B C 1
ATOM 2084 O O . ALA B 1 112 ? 17.312 5.547 11.695 1 82.81 112 ALA B O 1
ATOM 2085 N N . GLN B 1 113 ? 17.078 7.562 10.828 1 92.12 113 GLN B N 1
ATOM 2086 C CA . GLN B 1 113 ? 15.664 7.641 11.172 1 92.12 113 GLN B CA 1
ATOM 2087 C C . GLN B 1 113 ? 14.789 7.445 9.93 1 92.12 113 GLN B C 1
ATOM 2089 O O . GLN B 1 113 ? 15.141 7.902 8.844 1 92.12 113 GLN B O 1
ATOM 2094 N N . VAL B 1 114 ? 13.719 6.676 10.141 1 95.31 114 VAL B N 1
ATOM 2095 C CA . VAL B 1 114 ? 12.797 6.422 9.039 1 95.31 114 VAL B CA 1
ATOM 2096 C C . VAL B 1 114 ? 11.367 6.742 9.469 1 95.31 114 VAL B C 1
ATOM 2098 O O . VAL B 1 114 ? 10.93 6.336 10.547 1 95.31 114 VAL B O 1
ATOM 2101 N N . ILE B 1 115 ? 10.727 7.543 8.656 1 96.75 115 ILE B N 1
ATOM 2102 C CA . ILE B 1 115 ? 9.297 7.73 8.836 1 96.75 115 ILE B CA 1
ATOM 2103 C C . ILE B 1 115 ? 8.531 6.664 8.055 1 96.75 115 ILE B C 1
ATOM 2105 O O . ILE B 1 115 ? 8.758 6.492 6.852 1 96.75 115 ILE B O 1
ATOM 2109 N N . THR B 1 116 ? 7.742 5.906 8.719 1 97.25 116 THR B N 1
ATOM 2110 C CA . THR B 1 116 ? 6.75 5.055 8.07 1 97.25 116 THR B CA 1
ATOM 2111 C C . THR B 1 116 ? 5.426 5.793 7.906 1 97.25 116 THR B C 1
ATOM 2113 O O . THR B 1 116 ? 4.77 6.121 8.898 1 97.25 116 THR B O 1
ATOM 2116 N N . LEU B 1 117 ? 5.109 6.113 6.664 1 98.31 117 LEU B N 1
ATOM 2117 C CA . LEU B 1 117 ? 3.838 6.742 6.324 1 98.31 117 LEU B CA 1
ATOM 2118 C C . LEU B 1 117 ? 2.842 5.715 5.801 1 98.31 117 LEU B C 1
ATOM 2120 O O . LEU B 1 117 ? 3.107 5.043 4.805 1 98.31 117 LEU B O 1
ATOM 2124 N N . THR B 1 118 ? 1.693 5.562 6.469 1 98.69 118 THR B N 1
ATOM 2125 C CA . THR B 1 118 ? 0.657 4.613 6.074 1 98.69 118 THR B CA 1
ATOM 2126 C C . THR B 1 118 ? -0.64 5.34 5.734 1 98.69 118 THR B C 1
ATOM 2128 O O . THR B 1 118 ? -1.129 6.156 6.52 1 98.69 118 THR B O 1
ATOM 2131 N N . LEU B 1 119 ? -1.169 5.117 4.578 1 98.69 119 LEU B N 1
ATOM 2132 C CA . LEU B 1 119 ? -2.516 5.52 4.191 1 98.69 119 LEU B CA 1
ATOM 2133 C C . LEU B 1 119 ? -3.459 4.32 4.18 1 98.69 119 LEU B C 1
ATOM 2135 O O . LEU B 1 119 ? -3.328 3.432 3.334 1 98.69 119 LEU B O 1
ATOM 2139 N N . GLU B 1 120 ? -4.305 4.277 5.16 1 98.62 120 GLU B N 1
ATOM 2140 C CA . GLU B 1 120 ? -5.375 3.283 5.164 1 98.62 120 GLU B CA 1
ATOM 2141 C C . GLU B 1 120 ? -6.633 3.824 4.492 1 98.62 120 GLU B C 1
ATOM 2143 O O . GLU B 1 120 ? -7.125 4.895 4.852 1 98.62 120 GLU B O 1
ATOM 2148 N N . PHE B 1 121 ? -7.219 3.023 3.514 1 98.19 121 PHE B N 1
ATOM 2149 C CA . PHE B 1 121 ? -8.273 3.643 2.717 1 98.19 121 PHE B CA 1
ATOM 2150 C C . PHE B 1 121 ? -9.336 2.619 2.338 1 98.19 121 PHE B C 1
ATOM 2152 O O . PHE B 1 121 ? -9.07 1.414 2.342 1 98.19 121 PHE B O 1
ATOM 2159 N N . GLU B 1 122 ? -10.492 3.135 2.117 1 97.75 122 GLU B N 1
ATOM 2160 C CA . GLU B 1 122 ? -11.57 2.482 1.379 1 97.75 122 GLU B CA 1
ATOM 2161 C C . GLU B 1 122 ? -12.086 3.375 0.257 1 97.75 122 GLU B C 1
ATOM 2163 O O . GLU B 1 122 ? -12.594 4.469 0.512 1 97.75 122 GLU B O 1
ATOM 2168 N N . LYS B 1 123 ? -11.984 2.885 -0.922 1 96.88 123 LYS B N 1
ATOM 2169 C CA . LYS B 1 123 ? -12.438 3.643 -2.086 1 96.88 123 LYS B CA 1
ATOM 2170 C C . LYS B 1 123 ? -13.953 3.652 -2.18 1 96.88 123 LYS B C 1
ATOM 2172 O O . LYS B 1 123 ? -14.617 2.715 -1.728 1 96.88 123 LYS B O 1
ATOM 2177 N N . LEU B 1 124 ? -14.484 4.738 -2.836 1 95.19 124 LEU B N 1
ATOM 2178 C CA . LEU B 1 124 ? -15.922 4.777 -3.1 1 95.19 124 LEU B CA 1
ATOM 2179 C C . LEU B 1 124 ? -16.312 3.703 -4.105 1 95.19 124 LEU B C 1
ATOM 2181 O O . LEU B 1 124 ? -17.391 3.109 -3.996 1 95.19 124 LEU B O 1
ATOM 2185 N N . ASP B 1 125 ? -15.484 3.562 -5.062 1 93.31 125 ASP B N 1
ATOM 2186 C CA . ASP B 1 125 ? -15.695 2.514 -6.055 1 93.31 125 ASP B CA 1
ATOM 2187 C C . ASP B 1 125 ? -14.398 2.145 -6.758 1 93.31 125 ASP B C 1
ATOM 2189 O O . ASP B 1 125 ? -13.336 2.697 -6.445 1 93.31 125 ASP B O 1
ATOM 2193 N N . THR B 1 126 ? -14.453 1.258 -7.719 1 89.31 126 THR B N 1
ATOM 2194 C CA . THR B 1 126 ? -13.25 0.676 -8.305 1 89.31 126 THR B CA 1
ATOM 2195 C C . THR B 1 126 ? -12.617 1.638 -9.305 1 89.31 126 THR B C 1
ATOM 2197 O O . THR B 1 126 ? -11.477 1.437 -9.734 1 89.31 126 THR B O 1
ATOM 2200 N N . SER B 1 127 ? -13.273 2.709 -9.617 1 92.31 127 SER B N 1
ATOM 2201 C CA . SER B 1 127 ? -12.727 3.672 -10.57 1 92.31 127 SER B CA 1
ATOM 2202 C C . SER B 1 127 ? -11.789 4.656 -9.875 1 92.31 127 SER B C 1
ATOM 2204 O O . SER B 1 127 ? -11.008 5.344 -10.539 1 92.31 127 SER B O 1
ATOM 2206 N N . VAL B 1 128 ? -11.914 4.73 -8.578 1 94.44 128 VAL B N 1
ATOM 2207 C CA . VAL B 1 128 ? -11.062 5.625 -7.797 1 94.44 128 VAL B CA 1
ATOM 2208 C C . VAL B 1 128 ? -9.648 5.062 -7.723 1 94.44 128 VAL B C 1
ATOM 2210 O O . VAL B 1 128 ? -9.453 3.893 -7.375 1 94.44 128 VAL B O 1
ATOM 2213 N N . PRO B 1 129 ? -8.695 5.863 -8.141 1 94.5 129 PRO B N 1
ATOM 2214 C CA . PRO B 1 129 ? -7.309 5.387 -8.062 1 94.5 129 PRO B CA 1
ATOM 2215 C C . PRO B 1 129 ? -6.836 5.172 -6.625 1 94.5 129 PRO B C 1
ATOM 2217 O O . PRO B 1 129 ? -7.461 5.672 -5.688 1 94.5 129 PRO B O 1
ATOM 2220 N N . TYR B 1 130 ? -5.762 4.309 -6.5 1 96.88 130 TYR B N 1
ATOM 2221 C CA . TYR B 1 130 ? -5.059 4.246 -5.227 1 96.88 130 TYR B CA 1
ATOM 2222 C C . TYR B 1 130 ? -4.523 5.617 -4.832 1 96.88 130 TYR B C 1
ATOM 2224 O O . TYR B 1 130 ? -4.297 6.473 -5.695 1 96.88 130 TYR B O 1
ATOM 2232 N N . PRO B 1 131 ? -4.316 5.828 -3.557 1 96.94 131 PRO B N 1
ATOM 2233 C CA . PRO B 1 131 ? -3.906 7.172 -3.133 1 96.94 131 PRO B CA 1
ATOM 2234 C C . PRO B 1 131 ? -2.41 7.414 -3.309 1 96.94 131 PRO B C 1
ATOM 2236 O O . PRO B 1 131 ? -1.752 7.922 -2.396 1 96.94 131 PRO B O 1
ATOM 2239 N N . THR B 1 132 ? -1.894 7.137 -4.512 1 97 132 THR B N 1
ATOM 2240 C CA . THR B 1 132 ? -0.46 7.242 -4.758 1 97 132 THR B CA 1
ATOM 2241 C C . THR B 1 132 ? -0.041 8.703 -4.902 1 97 132 THR B C 1
ATOM 2243 O O . THR B 1 132 ? 1.031 9.094 -4.438 1 97 132 THR B O 1
ATOM 2246 N N . SER B 1 133 ? -0.915 9.492 -5.543 1 95.94 133 SER B N 1
ATOM 2247 C CA . SER B 1 133 ? -0.615 10.914 -5.676 1 95.94 133 SER B CA 1
ATOM 2248 C C . SER B 1 133 ? -0.559 11.594 -4.312 1 95.94 133 SER B C 1
ATOM 2250 O O . SER B 1 133 ? 0.324 12.414 -4.059 1 95.94 133 SER B O 1
ATOM 2252 N N . PHE B 1 134 ? -1.495 11.242 -3.486 1 96.81 134 PHE B N 1
ATOM 2253 C CA . PHE B 1 134 ? -1.541 11.812 -2.146 1 96.81 134 PHE B CA 1
ATOM 2254 C C . PHE B 1 134 ? -0.339 11.367 -1.324 1 96.81 134 PHE B C 1
ATOM 2256 O O . PHE B 1 134 ? 0.24 12.156 -0.575 1 96.81 134 PHE B O 1
ATOM 2263 N N . MET B 1 135 ? 0.066 10.164 -1.502 1 97.81 135 MET B N 1
ATOM 2264 C CA . MET B 1 135 ? 1.272 9.656 -0.857 1 97.81 135 MET B CA 1
ATOM 2265 C C . MET B 1 135 ? 2.496 10.461 -1.271 1 97.81 135 MET B C 1
ATOM 2267 O O . MET B 1 135 ? 3.264 10.914 -0.42 1 97.81 135 MET B O 1
ATOM 2271 N N . ASP B 1 136 ? 2.654 10.633 -2.545 1 96.75 136 ASP B N 1
ATOM 2272 C CA . ASP B 1 136 ? 3.807 11.383 -3.037 1 96.75 136 ASP B CA 1
ATOM 2273 C C . ASP B 1 136 ? 3.797 12.82 -2.508 1 96.75 136 ASP B C 1
ATOM 2275 O O . ASP B 1 136 ? 4.84 13.352 -2.127 1 96.75 136 ASP B O 1
ATOM 2279 N N . TRP B 1 137 ? 2.641 13.391 -2.559 1 97 137 TRP B N 1
ATOM 2280 C CA . TRP B 1 137 ? 2.479 14.742 -2.035 1 97 137 TRP B CA 1
ATOM 2281 C C . TRP B 1 137 ? 2.922 14.812 -0.577 1 97 137 TRP B C 1
ATOM 2283 O O . TRP B 1 137 ? 3.689 15.703 -0.2 1 97 137 TRP B O 1
ATOM 2293 N N . PHE B 1 138 ? 2.447 13.883 0.27 1 97.62 138 PHE B N 1
ATOM 2294 C CA . PHE B 1 138 ? 2.766 13.852 1.693 1 97.62 138 PHE B CA 1
ATOM 2295 C C . PHE B 1 138 ? 4.262 13.641 1.909 1 97.62 138 PHE B C 1
ATOM 2297 O O . PHE B 1 138 ? 4.871 14.312 2.748 1 97.62 138 PHE B O 1
ATOM 2304 N N . CYS B 1 139 ? 4.828 12.766 1.112 1 96.69 139 CYS B N 1
ATOM 2305 C CA . CYS B 1 139 ? 6.258 12.508 1.188 1 96.69 139 CYS B CA 1
ATOM 2306 C C . CYS B 1 139 ? 7.062 13.773 0.934 1 96.69 139 CYS B C 1
ATOM 2308 O O . CYS B 1 139 ? 8.023 14.062 1.647 1 96.69 139 CYS B O 1
ATOM 2310 N N . HIS B 1 140 ? 6.637 14.492 -0.058 1 96.44 140 HIS B N 1
ATOM 2311 C CA . HIS B 1 140 ? 7.328 15.734 -0.375 1 96.44 140 HIS B CA 1
ATOM 2312 C C . HIS B 1 140 ? 7.234 16.719 0.78 1 96.44 140 HIS B C 1
ATOM 2314 O O . HIS B 1 140 ? 8.211 17.406 1.101 1 96.44 140 HIS B O 1
ATOM 2320 N N . MET B 1 141 ? 6.09 16.828 1.35 1 96.88 141 MET B N 1
ATOM 2321 C CA . MET B 1 141 ? 5.902 17.719 2.498 1 96.88 141 MET B CA 1
ATOM 2322 C C . MET B 1 141 ? 6.82 17.312 3.646 1 96.88 141 MET B C 1
ATOM 2324 O O . MET B 1 141 ? 7.461 18.172 4.262 1 96.88 141 MET B O 1
ATOM 2328 N N . LEU B 1 142 ? 6.926 16.016 3.953 1 96.56 142 LEU B N 1
ATOM 2329 C CA . LEU B 1 142 ? 7.797 15.516 5.016 1 96.56 142 LEU B CA 1
ATOM 2330 C C . LEU B 1 142 ? 9.258 15.844 4.715 1 96.56 142 LEU B C 1
ATOM 2332 O O . LEU B 1 142 ? 10.023 16.188 5.621 1 96.56 142 LEU B O 1
ATOM 2336 N N . LYS B 1 143 ? 9.617 15.773 3.488 1 95.56 143 LYS B N 1
ATOM 2337 C CA . LYS B 1 143 ? 10.984 16.094 3.092 1 95.56 143 LYS B CA 1
ATOM 2338 C C . LYS B 1 143 ? 11.281 17.578 3.254 1 95.56 143 LYS B C 1
ATOM 2340 O O . LYS B 1 143 ? 12.406 17.969 3.576 1 95.56 143 LYS B O 1
ATOM 2345 N N . ASP B 1 144 ? 10.281 18.391 2.93 1 96.94 144 ASP B N 1
ATOM 2346 C CA . ASP B 1 144 ? 10.438 19.812 3.199 1 96.94 144 ASP B CA 1
ATOM 2347 C C . ASP B 1 144 ? 10.758 20.062 4.672 1 96.94 144 ASP B C 1
ATOM 2349 O O . ASP B 1 144 ? 11.633 20.875 4.992 1 96.94 144 ASP B O 1
ATOM 2353 N N . ILE B 1 145 ? 10.047 19.422 5.535 1 96.38 145 ILE B N 1
ATOM 2354 C CA . ILE B 1 145 ? 10.273 19.562 6.969 1 96.38 145 ILE B CA 1
ATOM 2355 C C . ILE B 1 145 ? 11.688 19.078 7.309 1 96.38 145 ILE B C 1
ATOM 2357 O O . ILE B 1 145 ? 12.414 19.75 8.039 1 96.38 145 ILE B O 1
ATOM 2361 N N . ASP B 1 146 ? 12.07 17.953 6.809 1 95.81 146 ASP B N 1
ATOM 2362 C CA . ASP B 1 146 ? 13.375 17.359 7.066 1 95.81 146 ASP B CA 1
ATOM 2363 C C . ASP B 1 146 ? 14.5 18.312 6.648 1 95.81 146 ASP B C 1
ATOM 2365 O O . ASP B 1 146 ? 15.539 18.391 7.312 1 95.81 146 ASP B O 1
ATOM 2369 N N . ALA B 1 147 ? 14.289 19.031 5.594 1 95.25 147 ALA B N 1
ATOM 2370 C CA . ALA B 1 147 ? 15.312 19.891 5.016 1 95.25 147 ALA B CA 1
ATOM 2371 C C . ALA B 1 147 ? 15.336 21.25 5.711 1 95.25 147 ALA B C 1
ATOM 2373 O O . ALA B 1 147 ? 16.312 22 5.594 1 95.25 147 ALA B O 1
ATOM 2374 N N . HIS B 1 148 ? 14.273 21.5 6.352 1 94.38 148 HIS B N 1
ATOM 2375 C CA . HIS B 1 148 ? 14.109 22.844 6.91 1 94.38 148 HIS B CA 1
ATOM 2376 C C . HIS B 1 148 ? 15.141 23.125 7.996 1 94.38 148 HIS B C 1
ATOM 2378 O O . HIS B 1 148 ? 15.32 22.297 8.906 1 94.38 148 HIS B O 1
ATOM 2384 N N . GLY B 1 149 ? 15.727 24.188 7.992 1 83.12 149 GLY B N 1
ATOM 2385 C CA . GLY B 1 149 ? 16.688 24.641 8.992 1 83.12 149 GLY B CA 1
ATOM 2386 C C . GLY B 1 149 ? 18.062 24.016 8.805 1 83.12 149 GLY B C 1
ATOM 2387 O O . GLY B 1 149 ? 18.969 24.281 9.594 1 83.12 149 GLY B O 1
ATOM 2388 N N . LYS B 1 150 ? 18.281 23 7.98 1 72.88 150 LYS B N 1
ATOM 2389 C CA . LYS B 1 150 ? 19.609 22.438 7.695 1 72.88 150 LYS B CA 1
ATOM 2390 C C . LYS B 1 150 ? 20.484 23.453 6.949 1 72.88 150 LYS B C 1
ATOM 2392 O O . LYS B 1 150 ? 20.016 24.125 6.027 1 72.88 150 LYS B O 1
ATOM 2397 N N . THR B 1 151 ? 21.328 24.234 7.762 1 52.12 151 THR B N 1
ATOM 2398 C CA . THR B 1 151 ? 22.344 25.094 7.164 1 52.12 151 THR B CA 1
ATOM 2399 C C . THR B 1 151 ? 23.281 24.281 6.281 1 52.12 151 THR B C 1
ATOM 2401 O O . THR B 1 151 ? 23.734 23.203 6.672 1 52.12 151 THR B O 1
ATOM 2404 N N . GLU B 1 152 ? 23.219 24.469 4.992 1 41.75 152 GLU B N 1
ATOM 2405 C CA . GLU B 1 152 ? 24.312 23.891 4.203 1 41.75 152 GLU B CA 1
ATOM 2406 C C . GLU B 1 152 ? 25.656 24.062 4.91 1 41.75 152 GLU B C 1
ATOM 2408 O O . GLU B 1 152 ? 25.875 25.062 5.59 1 41.75 152 GLU B O 1
#